Protein AF-A0A9W7CJP4-F1 (afdb_monomer_lite)

Structure (mmCIF, N/CA/C/O backbone):
data_AF-A0A9W7CJP4-F1
#
_entry.id   AF-A0A9W7CJP4-F1
#
loop_
_atom_site.group_PDB
_atom_site.id
_atom_site.type_symbol
_atom_site.label_atom_id
_atom_site.label_alt_id
_atom_site.label_comp_id
_atom_site.label_asym_id
_atom_site.label_entity_id
_atom_site.label_seq_id
_atom_site.pdbx_PDB_ins_code
_atom_site.Cartn_x
_atom_site.Cartn_y
_atom_site.Cartn_z
_atom_site.occupancy
_atom_site.B_iso_or_equiv
_atom_site.auth_seq_id
_atom_site.auth_comp_id
_atom_site.auth_asym_id
_atom_site.auth_atom_id
_atom_site.pdbx_PDB_model_num
ATOM 1 N N . MET A 1 1 ? -14.721 7.890 -8.922 1.00 45.12 1 MET A N 1
ATOM 2 C CA . MET A 1 1 ? -15.329 8.799 -7.923 1.00 45.12 1 MET A CA 1
ATOM 3 C C . MET A 1 1 ? -14.595 10.133 -8.010 1.00 45.12 1 MET A C 1
ATOM 5 O O . MET A 1 1 ? -13.371 10.103 -8.020 1.00 45.12 1 MET A O 1
ATOM 9 N N . ARG A 1 2 ? -15.282 11.274 -8.167 1.00 60.12 2 ARG A N 1
ATOM 10 C CA . ARG A 1 2 ? -14.620 12.595 -8.128 1.00 60.12 2 ARG A CA 1
ATOM 11 C C . ARG A 1 2 ? -14.338 12.937 -6.658 1.00 60.12 2 ARG A C 1
ATOM 13 O O . ARG A 1 2 ? -15.225 12.743 -5.833 1.00 60.12 2 ARG A O 1
ATOM 20 N N . ASN A 1 3 ? -13.124 13.380 -6.327 1.00 74.38 3 ASN A N 1
ATOM 21 C CA . ASN A 1 3 ? -12.703 13.693 -4.953 1.00 74.38 3 ASN A CA 1
ATOM 22 C C . ASN A 1 3 ? -13.271 15.051 -4.503 1.00 74.38 3 ASN A C 1
ATOM 24 O O . ASN A 1 3 ? -12.546 16.035 -4.386 1.00 74.38 3 ASN A O 1
ATOM 28 N N . MET A 1 4 ? -14.592 15.109 -4.367 1.00 85.06 4 MET A N 1
ATOM 29 C CA . MET A 1 4 ? -15.347 16.329 -4.113 1.00 85.06 4 MET A CA 1
ATOM 30 C C . MET A 1 4 ? -15.563 16.550 -2.610 1.00 85.06 4 MET A C 1
ATOM 32 O O . MET A 1 4 ? -15.836 15.589 -1.883 1.00 85.06 4 MET A O 1
ATOM 36 N N . PRO A 1 5 ? -15.448 17.793 -2.118 1.00 89.19 5 PRO A N 1
ATOM 37 C CA . PRO A 1 5 ? -15.641 18.087 -0.706 1.00 89.19 5 PRO A CA 1
ATOM 38 C C . PRO A 1 5 ? -17.111 17.936 -0.285 1.00 89.19 5 PRO A C 1
ATOM 40 O O . PRO A 1 5 ? -18.035 18.076 -1.077 1.00 89.19 5 PRO A O 1
ATOM 43 N N . VAL A 1 6 ? -17.355 17.700 1.011 1.00 89.38 6 VAL A N 1
ATOM 44 C CA . VAL A 1 6 ? -18.721 17.490 1.546 1.00 89.38 6 VAL A CA 1
ATOM 45 C C . VAL A 1 6 ? -19.642 18.700 1.329 1.00 89.38 6 VAL A C 1
ATOM 47 O O . VAL A 1 6 ? -20.856 18.533 1.344 1.00 89.38 6 VAL A O 1
ATOM 50 N N . HIS A 1 7 ? -19.101 19.907 1.131 1.00 92.50 7 HIS A N 1
ATOM 51 C CA . HIS A 1 7 ? -19.916 21.094 0.855 1.00 92.50 7 HIS A CA 1
ATOM 52 C C . HIS A 1 7 ? -20.541 21.099 -0.547 1.00 92.50 7 HIS A C 1
ATOM 54 O O . HIS A 1 7 ? -21.506 21.822 -0.749 1.00 92.50 7 HIS A O 1
ATOM 60 N N . GLU A 1 8 ? -20.098 20.239 -1.473 1.00 92.69 8 GLU A N 1
ATOM 61 C CA . GLU A 1 8 ? -20.723 20.115 -2.802 1.00 92.69 8 GLU A CA 1
ATOM 62 C C . GLU A 1 8 ? -22.185 19.664 -2.741 1.00 92.69 8 GLU A C 1
ATOM 64 O O . GLU A 1 8 ? -22.955 19.888 -3.665 1.00 92.69 8 GLU A O 1
ATOM 69 N N . VAL A 1 9 ? -22.632 19.068 -1.630 1.00 92.25 9 VAL A N 1
ATOM 70 C CA . VAL A 1 9 ? -24.063 18.758 -1.448 1.00 92.25 9 VAL A CA 1
ATOM 71 C C . VAL A 1 9 ? -24.937 20.019 -1.373 1.00 92.25 9 VAL A C 1
ATOM 73 O O . VAL A 1 9 ? -26.167 19.939 -1.463 1.00 92.25 9 VAL A O 1
ATOM 76 N N . GLU A 1 10 ? -24.309 21.179 -1.171 1.00 94.19 10 GLU A N 1
ATOM 77 C CA . GLU A 1 10 ? -24.941 22.492 -1.118 1.00 94.19 10 GLU A CA 1
ATOM 78 C C . GLU A 1 10 ? -24.780 23.298 -2.410 1.00 94.19 10 GLU A C 1
ATOM 80 O O . GLU A 1 10 ? -25.511 24.272 -2.574 1.00 94.19 10 GLU A O 1
ATOM 85 N N . ASP A 1 11 ? -23.913 22.860 -3.329 1.00 93.62 11 ASP A N 1
ATOM 86 C CA . ASP A 1 11 ? -23.693 23.501 -4.625 1.00 93.62 11 ASP A CA 1
ATOM 87 C C . ASP A 1 11 ? -24.950 23.432 -5.510 1.00 93.62 11 ASP A C 1
ATOM 89 O O . ASP A 1 11 ? -25.631 22.403 -5.605 1.00 93.62 11 ASP A O 1
ATOM 93 N N . GLU A 1 12 ? -25.275 24.554 -6.152 1.00 92.88 12 GLU A N 1
ATOM 94 C CA . GLU A 1 12 ? -26.510 24.716 -6.922 1.00 92.88 12 GLU A CA 1
ATOM 95 C C . GLU A 1 12 ? -26.531 23.814 -8.156 1.00 92.88 12 GLU A C 1
ATOM 97 O O . GLU A 1 12 ? -27.539 23.152 -8.421 1.00 92.88 12 GLU A O 1
ATOM 102 N N . LEU A 1 13 ? -25.408 23.725 -8.874 1.00 92.12 13 LEU A N 1
ATOM 103 C CA . LEU A 1 13 ? -25.289 22.885 -10.065 1.00 92.12 13 LEU A CA 1
ATOM 104 C C . LEU A 1 13 ? -25.372 21.403 -9.690 1.00 92.12 13 LEU A C 1
ATOM 106 O O . LEU A 1 13 ? -26.100 20.634 -10.319 1.00 92.12 13 LEU A O 1
ATOM 110 N N . THR A 1 14 ? -24.679 21.000 -8.627 1.00 90.12 14 THR A N 1
ATOM 111 C CA . THR A 1 14 ? -24.694 19.632 -8.103 1.00 90.12 14 THR A CA 1
ATOM 112 C C . THR A 1 14 ? -26.097 19.217 -7.673 1.00 90.12 14 THR A C 1
ATOM 114 O O . THR A 1 14 ? -26.527 18.100 -7.969 1.00 90.12 14 THR A O 1
ATOM 117 N N . ARG A 1 15 ? -26.855 20.116 -7.033 1.00 91.88 15 ARG A N 1
ATOM 118 C CA . ARG A 1 15 ? -28.263 19.881 -6.682 1.00 91.88 15 ARG A CA 1
ATOM 119 C C . ARG A 1 15 ? -29.153 19.770 -7.913 1.00 91.88 15 ARG A C 1
ATOM 121 O O . ARG A 1 15 ? -29.943 18.834 -7.978 1.00 91.88 15 ARG A O 1
ATOM 128 N N . ALA A 1 16 ? -29.002 20.665 -8.888 1.00 92.38 16 ALA A N 1
ATOM 129 C CA . ALA A 1 16 ? -29.787 20.645 -10.123 1.00 92.38 16 ALA A CA 1
ATOM 130 C C . ALA A 1 16 ? -29.560 19.364 -10.947 1.00 92.38 16 ALA A C 1
ATOM 132 O O . ALA A 1 16 ? -30.480 18.867 -11.593 1.00 92.38 16 ALA A O 1
ATOM 133 N N . MET A 1 17 ? -28.349 18.800 -10.896 1.00 92.50 17 MET A N 1
ATOM 134 C CA . MET A 1 17 ? -27.993 17.556 -11.587 1.00 92.50 17 MET A CA 1
ATOM 135 C C . MET A 1 17 ? -28.319 16.279 -10.791 1.00 92.50 17 MET A C 1
ATOM 137 O O . MET A 1 17 ? -28.205 15.174 -11.327 1.00 92.50 17 MET A O 1
ATOM 141 N N . SER A 1 18 ? -28.702 16.388 -9.516 1.00 87.44 18 SER A N 1
ATOM 142 C CA . SER A 1 18 ? -28.931 15.243 -8.631 1.00 87.44 18 SER A CA 1
ATOM 143 C C . SER A 1 18 ? -30.412 14.872 -8.533 1.00 87.44 18 SER A C 1
ATOM 145 O O . SER A 1 18 ? -31.280 15.725 -8.391 1.00 87.44 18 SER A O 1
ATOM 147 N N . LYS A 1 19 ? -30.712 13.566 -8.517 1.00 92.94 19 LYS A N 1
ATOM 148 C CA . LYS A 1 19 ? -32.057 13.046 -8.192 1.00 92.94 19 LYS A CA 1
ATOM 149 C C . LYS A 1 19 ? -32.310 12.940 -6.679 1.00 92.94 19 LYS A C 1
ATOM 151 O O . LYS A 1 19 ? -33.378 12.495 -6.262 1.00 92.94 19 LYS A O 1
ATOM 156 N N . LEU A 1 20 ? -31.318 13.271 -5.849 1.00 90.25 20 LEU A N 1
ATOM 157 C CA . LEU A 1 20 ? -31.421 13.191 -4.393 1.00 90.25 20 LEU A CA 1
ATOM 158 C C . LEU A 1 20 ? -32.130 14.426 -3.834 1.00 90.25 20 LEU A C 1
ATOM 160 O O . LEU A 1 20 ? -31.997 15.530 -4.356 1.00 90.25 20 LEU A O 1
ATOM 164 N N . ARG A 1 21 ? -32.848 14.249 -2.721 1.00 92.56 21 ARG A N 1
ATOM 165 C CA . ARG A 1 21 ? -33.437 15.383 -1.999 1.00 92.56 21 ARG A CA 1
ATOM 166 C C . ARG A 1 21 ? -32.320 16.327 -1.524 1.00 92.56 21 ARG A C 1
ATOM 168 O O . ARG A 1 21 ? -31.300 15.823 -1.045 1.00 92.56 21 ARG A O 1
ATOM 175 N N . PRO A 1 22 ? -32.504 17.658 -1.604 1.00 92.12 22 PRO A N 1
ATOM 176 C CA . PRO A 1 22 ? -31.518 18.612 -1.109 1.00 92.12 22 PRO A CA 1
ATOM 177 C C . PRO A 1 22 ? -31.166 18.361 0.362 1.00 92.12 22 PRO A C 1
ATOM 179 O O . PRO A 1 22 ? -32.045 18.143 1.198 1.00 92.12 22 PRO A O 1
ATOM 182 N N . VAL A 1 23 ? -29.874 18.412 0.683 1.00 94.56 23 VAL A N 1
ATOM 183 C CA . VAL A 1 23 ? -29.346 18.268 2.047 1.00 94.56 23 VAL A CA 1
ATOM 184 C C . VAL A 1 23 ? -28.291 19.336 2.321 1.00 94.56 23 VAL A C 1
ATOM 186 O O . VAL A 1 23 ? -27.787 19.983 1.403 1.00 94.56 23 VAL A O 1
ATOM 189 N N . THR A 1 24 ? -27.963 19.531 3.598 1.00 94.69 24 THR A N 1
ATOM 190 C CA . THR A 1 24 ? -26.881 20.428 4.019 1.00 94.69 24 THR A CA 1
ATOM 191 C C . THR A 1 24 ? -25.627 19.643 4.364 1.00 94.69 24 THR A C 1
ATOM 193 O O . THR A 1 24 ? -25.704 18.512 4.859 1.00 94.69 24 THR A O 1
ATOM 196 N N . ALA A 1 25 ? -24.459 20.262 4.207 1.00 94.81 25 ALA A N 1
ATOM 197 C CA . ALA A 1 25 ? -23.194 19.664 4.624 1.00 94.81 25 ALA A CA 1
ATOM 198 C C . ALA A 1 25 ? -23.212 19.352 6.130 1.00 94.81 25 ALA A C 1
ATOM 200 O O . ALA A 1 25 ? -22.682 18.334 6.584 1.00 94.81 25 ALA A O 1
ATOM 201 N N . LYS A 1 26 ? -23.888 20.198 6.921 1.00 95.75 26 LYS A N 1
ATOM 202 C CA . LYS A 1 26 ? -24.125 19.983 8.355 1.00 95.75 26 LYS A CA 1
ATOM 203 C C . LYS A 1 26 ? -24.955 18.723 8.619 1.00 95.75 26 LYS A C 1
ATOM 205 O O . LYS A 1 26 ? -24.591 17.943 9.502 1.00 95.75 26 LYS A O 1
ATOM 210 N N . ALA A 1 27 ? -26.042 18.509 7.875 1.00 94.69 27 ALA A N 1
ATOM 211 C CA . ALA A 1 27 ? -26.881 17.320 8.012 1.00 94.69 27 ALA A CA 1
ATOM 212 C C . ALA A 1 27 ? -26.114 16.049 7.630 1.00 94.69 27 ALA A C 1
ATOM 214 O O . ALA A 1 27 ? -26.104 15.099 8.410 1.00 94.69 27 ALA A O 1
ATOM 215 N N . VAL A 1 28 ? -25.386 16.063 6.508 1.00 93.94 28 VAL A N 1
ATOM 216 C CA . VAL A 1 28 ? -24.548 14.932 6.073 1.00 93.94 28 VAL A CA 1
ATOM 217 C C . VAL A 1 28 ? -23.512 14.582 7.142 1.00 93.94 28 VAL A C 1
ATOM 219 O O . VAL A 1 28 ? -23.451 13.437 7.585 1.00 93.94 28 VAL A O 1
ATOM 222 N N . LYS A 1 29 ? -22.767 15.571 7.655 1.00 93.88 29 LYS A N 1
ATOM 223 C CA . LYS A 1 29 ? -21.796 15.365 8.746 1.00 93.88 29 LYS A CA 1
ATOM 224 C C . LYS A 1 29 ? -22.450 14.794 10.010 1.00 93.88 29 LYS A C 1
ATOM 226 O O . LYS A 1 29 ? -21.864 13.935 10.668 1.00 93.88 29 LYS A O 1
ATOM 231 N N . LYS A 1 30 ? -23.661 15.241 10.365 1.00 94.88 30 LYS A N 1
ATOM 232 C CA . LYS A 1 30 ? -24.420 14.695 11.506 1.00 94.88 30 LYS A CA 1
ATOM 233 C C . LYS A 1 30 ? -24.821 13.236 11.265 1.00 94.88 30 LYS A C 1
ATOM 235 O O . LYS A 1 30 ? -24.662 12.418 12.168 1.00 94.88 30 LYS A O 1
ATOM 240 N N . CYS A 1 31 ? -25.282 12.896 10.062 1.00 93.50 31 CYS A N 1
ATOM 241 C CA . CYS A 1 31 ? -25.594 11.521 9.676 1.00 93.50 31 CYS A CA 1
ATOM 242 C C . CYS A 1 31 ? -24.353 10.623 9.731 1.00 93.50 31 CYS A C 1
ATOM 244 O O . CYS A 1 31 ? -24.421 9.558 10.335 1.00 93.50 31 CYS A O 1
ATOM 246 N N . MET A 1 32 ? -23.210 11.071 9.199 1.00 93.44 32 MET A N 1
ATOM 247 C CA . MET A 1 32 ? -21.939 10.336 9.270 1.00 93.44 32 MET A CA 1
ATOM 248 C C . MET A 1 32 ? -21.536 10.035 10.720 1.00 93.44 32 MET A C 1
ATOM 250 O O . MET A 1 32 ? -21.213 8.895 11.040 1.00 93.44 32 MET A O 1
ATOM 254 N N . LYS A 1 33 ? -21.632 11.025 11.622 1.00 91.62 33 LYS A N 1
ATOM 255 C CA . LYS A 1 33 ? -21.402 10.819 13.064 1.00 91.62 33 LYS A CA 1
ATOM 256 C C . LYS A 1 33 ? -22.361 9.783 13.655 1.00 91.62 33 LYS A C 1
ATOM 258 O O . LYS A 1 33 ? -21.935 8.908 14.400 1.00 91.62 33 LYS A O 1
ATOM 263 N N . GLY A 1 34 ? -23.646 9.857 13.307 1.00 92.50 34 GLY A N 1
ATOM 264 C CA . GLY A 1 34 ? -24.646 8.885 13.753 1.00 92.50 34 GLY A CA 1
ATOM 265 C C . GLY A 1 34 ? -24.361 7.461 13.264 1.00 92.50 34 GLY A C 1
ATOM 266 O O . GLY A 1 34 ? -24.514 6.513 14.030 1.00 92.50 34 GLY A O 1
ATOM 267 N N . ILE A 1 35 ? -23.906 7.306 12.017 1.00 91.94 35 ILE A N 1
ATOM 268 C CA . ILE A 1 35 ? -23.488 6.014 11.454 1.00 91.94 35 ILE A CA 1
ATOM 269 C C . ILE A 1 35 ? -22.275 5.475 12.212 1.00 91.94 35 ILE A C 1
ATOM 271 O O . ILE A 1 35 ? -22.305 4.324 12.635 1.00 91.94 35 ILE A O 1
ATOM 275 N N . ALA A 1 36 ? -21.257 6.306 12.455 1.00 88.50 36 ALA A N 1
ATOM 276 C CA . ALA A 1 36 ? -20.074 5.905 13.214 1.00 88.50 36 ALA A CA 1
ATOM 277 C C . ALA A 1 36 ? -20.435 5.403 14.623 1.00 88.50 36 ALA A C 1
ATOM 279 O O . ALA A 1 36 ? -19.938 4.365 15.045 1.00 88.50 36 ALA A O 1
ATOM 280 N N . ILE A 1 37 ? -21.366 6.070 15.318 1.00 89.88 37 ILE A N 1
ATOM 281 C CA . ILE A 1 37 ? -21.868 5.619 16.628 1.00 89.88 37 ILE A CA 1
ATOM 282 C C . ILE A 1 37 ? -22.572 4.260 16.514 1.00 89.88 37 ILE A C 1
ATOM 284 O O . ILE A 1 37 ? -22.301 3.360 17.306 1.00 89.88 37 ILE A O 1
ATOM 288 N N . LYS A 1 38 ? -23.464 4.085 15.529 1.00 92.44 38 LYS A N 1
ATOM 289 C CA . LYS A 1 38 ? -24.183 2.815 15.322 1.00 92.44 38 LYS A CA 1
ATOM 290 C C . LYS A 1 38 ? -23.229 1.661 15.013 1.00 92.44 38 LYS A C 1
ATOM 292 O O . LYS A 1 38 ? -23.374 0.589 15.595 1.00 92.44 38 LYS A O 1
ATOM 297 N N . ILE A 1 39 ? -22.252 1.893 14.135 1.00 89.19 39 ILE A N 1
ATOM 298 C CA . ILE A 1 39 ? -21.195 0.924 13.826 1.00 89.19 39 ILE A CA 1
ATOM 299 C C . ILE A 1 39 ? -20.384 0.629 15.087 1.00 89.19 39 ILE A C 1
ATOM 301 O O . ILE A 1 39 ? -20.175 -0.535 15.397 1.00 89.19 39 ILE A O 1
ATOM 305 N N . GLY A 1 40 ? -20.012 1.647 15.865 1.00 89.88 40 GLY A N 1
ATOM 306 C CA . GLY A 1 40 ? -19.267 1.466 17.109 1.00 89.88 40 GLY A CA 1
ATOM 307 C C . GLY A 1 40 ? -19.994 0.585 18.129 1.00 89.88 40 GLY A C 1
ATOM 308 O O . GLY A 1 40 ? -19.397 -0.320 18.706 1.00 89.88 40 GLY A O 1
ATOM 309 N N . ILE A 1 41 ? -21.306 0.783 18.297 1.00 90.75 41 ILE A N 1
ATOM 310 C CA . ILE A 1 41 ? -22.149 -0.065 19.156 1.00 90.75 41 ILE A CA 1
ATOM 311 C C . ILE A 1 41 ? -22.202 -1.504 18.632 1.00 90.75 41 ILE A C 1
ATOM 313 O O . ILE A 1 41 ? -22.152 -2.437 19.433 1.00 90.75 41 ILE A O 1
ATOM 317 N N . LYS A 1 42 ? -22.302 -1.692 17.309 1.00 90.88 42 LYS A N 1
ATOM 318 C CA . LYS A 1 42 ? -22.275 -3.024 16.692 1.00 90.88 42 LYS A CA 1
ATOM 319 C C . LYS A 1 42 ? -20.929 -3.709 16.946 1.00 90.88 42 LYS A C 1
ATOM 321 O O . LYS A 1 42 ? -20.918 -4.797 17.507 1.00 90.88 42 LYS A O 1
ATOM 326 N N . LEU A 1 43 ? -19.819 -3.040 16.633 1.00 89.56 43 LEU A N 1
ATOM 327 C CA . LEU A 1 43 ? -18.464 -3.560 16.829 1.00 89.56 43 LEU A CA 1
ATOM 328 C C . LEU A 1 43 ? -18.185 -3.905 18.292 1.00 89.56 43 LEU A C 1
ATOM 330 O O . LEU A 1 43 ? -17.597 -4.937 18.574 1.00 89.56 43 LEU A O 1
ATOM 334 N N . LYS A 1 44 ? -18.670 -3.098 19.242 1.00 90.12 44 LYS A N 1
ATOM 335 C CA . LYS A 1 44 ? -18.550 -3.397 20.677 1.00 90.12 44 LYS A CA 1
ATOM 336 C C . LYS A 1 44 ? -19.174 -4.747 21.065 1.00 90.12 44 LYS A C 1
ATOM 338 O O . LYS A 1 44 ? -18.708 -5.365 22.017 1.00 90.12 44 LYS A O 1
ATOM 343 N N . ARG A 1 45 ? -20.231 -5.180 20.369 1.00 88.50 45 ARG A N 1
ATOM 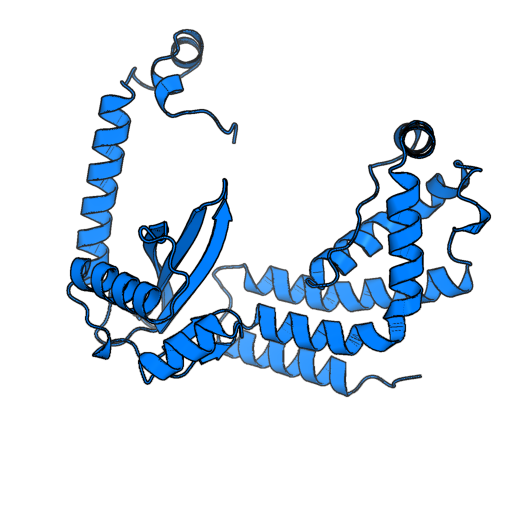344 C CA . ARG A 1 45 ? -20.888 -6.483 20.580 1.00 88.50 45 ARG A CA 1
ATOM 345 C C . ARG A 1 45 ? -20.255 -7.601 19.752 1.00 88.50 45 ARG A C 1
ATOM 347 O O . ARG A 1 45 ? -20.248 -8.731 20.211 1.00 88.50 45 ARG A O 1
ATOM 354 N N . GLU A 1 46 ? -19.781 -7.272 18.552 1.00 86.25 46 GLU A N 1
ATOM 355 C CA . GLU A 1 46 ? -19.202 -8.208 17.576 1.00 86.25 46 GLU A CA 1
ATOM 356 C C . GLU A 1 46 ? -17.779 -8.639 17.953 1.00 86.25 46 GLU A C 1
ATOM 358 O O . GLU A 1 46 ? -17.421 -9.791 17.761 1.00 86.25 46 GLU A O 1
ATOM 363 N N . LEU A 1 47 ? -16.966 -7.729 18.500 1.00 84.31 47 LEU A N 1
ATOM 364 C CA . LEU A 1 47 ? -15.586 -8.029 18.871 1.00 84.31 47 LEU A CA 1
ATOM 365 C C . LEU A 1 47 ? -15.544 -9.068 19.993 1.00 84.31 47 LEU A C 1
ATOM 367 O O . LEU A 1 47 ? -16.102 -8.850 21.074 1.00 84.31 47 LEU A O 1
ATOM 371 N N . GLU A 1 48 ? -14.798 -10.143 19.770 1.00 67.19 48 GLU A N 1
ATOM 372 C CA . GLU A 1 48 ? -14.633 -11.235 20.725 1.00 67.19 48 GLU A CA 1
ATOM 373 C C . GLU A 1 48 ? -13.719 -10.881 21.912 1.00 67.19 48 GLU A C 1
ATOM 375 O O . GLU A 1 48 ? -13.207 -9.761 22.050 1.00 67.19 48 GLU A O 1
ATOM 380 N N . THR A 1 49 ? -13.555 -11.831 22.834 1.00 73.50 49 THR A N 1
ATOM 381 C CA . THR A 1 49 ? -12.675 -11.704 24.007 1.00 73.50 49 THR A CA 1
ATOM 382 C C . THR A 1 49 ? -11.193 -11.755 23.627 1.00 73.50 49 THR A C 1
ATOM 384 O O . THR A 1 49 ? -10.374 -11.194 24.349 1.00 73.50 49 THR A O 1
ATOM 387 N N . LEU A 1 50 ? -10.855 -12.386 22.499 1.00 75.75 50 LEU A N 1
ATOM 388 C CA . LEU A 1 50 ? -9.505 -12.447 21.947 1.00 75.75 50 LEU A CA 1
ATOM 389 C C . LEU A 1 50 ? -9.511 -11.877 20.526 1.00 75.75 50 LEU A C 1
ATOM 391 O O . LEU A 1 50 ? -10.349 -12.248 19.712 1.00 75.75 50 LEU A O 1
ATOM 395 N N . LEU A 1 51 ? -8.578 -10.977 20.226 1.00 81.62 51 LEU A N 1
ATOM 396 C CA . LEU A 1 51 ? -8.420 -10.407 18.889 1.00 81.62 51 LEU A CA 1
ATOM 397 C C . LEU A 1 51 ? -6.948 -10.166 18.547 1.00 81.62 51 LEU A C 1
ATOM 399 O O . LEU A 1 51 ? -6.121 -9.902 19.416 1.00 81.62 51 LEU A O 1
ATOM 403 N N . GLY A 1 52 ? -6.619 -10.207 17.264 1.00 82.75 52 GLY A N 1
ATOM 404 C CA . GLY A 1 52 ? -5.422 -9.585 16.716 1.00 82.75 52 GLY A CA 1
ATOM 405 C C . GLY A 1 52 ? -5.656 -8.099 16.448 1.00 82.75 52 GLY A C 1
ATOM 406 O O . GLY A 1 52 ? -6.770 -7.666 16.144 1.00 82.75 52 GLY A O 1
ATOM 407 N N . LEU A 1 53 ? -4.595 -7.303 16.532 1.00 87.56 53 LEU A N 1
ATOM 408 C CA . LEU A 1 53 ? -4.591 -5.933 16.026 1.00 87.56 53 LEU A CA 1
ATOM 409 C C . LEU A 1 53 ? -3.808 -5.871 14.728 1.00 87.56 53 LEU A C 1
ATOM 411 O O . LEU A 1 53 ? -2.714 -6.408 14.663 1.00 87.56 53 LEU A O 1
ATOM 415 N N . MET A 1 54 ? -4.316 -5.166 13.723 1.00 85.12 54 MET A N 1
ATOM 416 C CA . MET A 1 54 ? -3.545 -4.817 12.533 1.00 85.12 54 MET A CA 1
ATOM 417 C C . MET A 1 54 ? -3.438 -3.301 12.419 1.00 85.12 54 MET A C 1
ATOM 419 O O . MET A 1 54 ? -4.449 -2.606 12.517 1.00 85.12 54 MET A O 1
ATOM 423 N N . CYS A 1 55 ? -2.233 -2.778 12.205 1.00 82.06 55 CYS A N 1
ATOM 424 C CA . CYS A 1 55 ? -2.019 -1.347 12.009 1.00 82.06 55 CYS A CA 1
ATOM 425 C C . CYS A 1 55 ? -1.378 -1.038 10.652 1.00 82.06 55 CYS A C 1
ATOM 427 O O . CYS A 1 55 ? -0.541 -1.789 10.153 1.00 82.06 55 CYS A O 1
ATOM 429 N N . ASP A 1 56 ? -1.771 0.096 10.071 1.00 79.88 56 ASP A N 1
ATOM 430 C CA . ASP A 1 56 ? -1.119 0.680 8.898 1.00 79.88 56 ASP A CA 1
ATOM 431 C C . ASP A 1 56 ? -0.869 2.169 9.141 1.00 79.88 56 ASP A C 1
ATOM 433 O O . ASP A 1 56 ? -1.755 2.892 9.607 1.00 79.88 56 ASP A O 1
ATOM 437 N N . GLY A 1 57 ? 0.355 2.610 8.865 1.00 79.88 57 GLY A N 1
ATOM 438 C CA . GLY A 1 57 ? 0.830 3.952 9.166 1.00 79.88 57 GLY A CA 1
ATOM 439 C C . GLY A 1 57 ? 1.310 4.671 7.914 1.00 79.88 57 GLY A C 1
ATOM 440 O O . GLY A 1 57 ? 2.112 4.137 7.150 1.00 79.88 57 GLY A O 1
ATOM 441 N N . TRP A 1 58 ? 0.875 5.914 7.718 1.00 79.81 58 TRP A N 1
ATOM 442 C CA . TRP A 1 58 ? 1.332 6.744 6.602 1.00 79.81 58 TRP A CA 1
ATOM 443 C C . TRP A 1 58 ? 1.471 8.210 6.996 1.00 79.81 58 TRP A C 1
ATOM 445 O O . TRP A 1 58 ? 0.832 8.694 7.928 1.00 79.81 58 TRP A O 1
ATOM 455 N N . THR A 1 59 ? 2.286 8.939 6.239 1.00 79.94 59 THR A N 1
ATOM 456 C CA . THR A 1 59 ? 2.447 10.385 6.397 1.00 79.94 59 THR A CA 1
ATOM 457 C C . THR A 1 59 ? 1.634 11.117 5.336 1.00 79.94 59 THR A C 1
ATOM 459 O O . THR A 1 59 ? 1.722 10.800 4.149 1.00 79.94 59 THR A O 1
ATOM 462 N N . HIS A 1 60 ? 0.870 12.129 5.740 1.00 78.19 60 HIS A N 1
ATOM 463 C CA . HIS A 1 60 ? 0.190 13.039 4.825 1.00 78.19 60 HIS A CA 1
ATOM 464 C C . HIS A 1 60 ? 0.238 14.469 5.369 1.00 78.19 60 HIS A C 1
ATOM 466 O O . HIS A 1 60 ? -0.047 14.691 6.540 1.00 78.19 60 HIS A O 1
ATOM 472 N N . ALA A 1 61 ? 0.625 15.431 4.524 1.00 80.81 61 ALA A N 1
ATOM 473 C CA . ALA A 1 61 ? 0.729 16.851 4.883 1.00 80.81 61 ALA A CA 1
ATOM 474 C C . ALA A 1 61 ? 1.535 17.125 6.177 1.00 80.81 61 ALA A C 1
ATOM 476 O O . ALA A 1 61 ? 1.159 17.962 6.990 1.00 80.81 61 ALA A O 1
ATOM 477 N N . GLY A 1 62 ? 2.637 16.392 6.386 1.00 76.81 62 GLY A N 1
ATOM 478 C CA . GLY A 1 62 ? 3.489 16.532 7.576 1.00 76.81 62 GLY A CA 1
ATOM 479 C C . GLY A 1 62 ? 2.940 15.877 8.849 1.00 76.81 62 GLY A C 1
ATOM 480 O O . GLY A 1 62 ? 3.581 15.959 9.891 1.00 76.81 62 GLY A O 1
ATOM 481 N N . MET A 1 63 ? 1.792 15.198 8.775 1.00 80.19 63 MET A N 1
ATOM 482 C CA . MET A 1 63 ? 1.165 14.501 9.895 1.00 80.19 63 MET A CA 1
ATOM 483 C C . MET A 1 63 ? 1.220 12.986 9.689 1.00 80.19 63 MET A C 1
ATOM 485 O O . MET A 1 63 ? 0.960 12.486 8.591 1.00 80.19 63 MET A O 1
ATOM 489 N N . GLN A 1 64 ? 1.563 12.251 10.746 1.00 79.50 64 GLN A N 1
ATOM 490 C CA . GLN A 1 64 ? 1.538 10.792 10.741 1.00 79.50 64 GLN A CA 1
ATOM 491 C C . GLN A 1 64 ? 0.147 10.305 11.142 1.00 79.50 64 GLN A C 1
ATOM 493 O O . GLN A 1 64 ? -0.353 10.654 12.211 1.00 79.50 64 GLN A O 1
ATOM 498 N N . TYR A 1 65 ? -0.452 9.482 10.294 1.00 83.56 65 TYR A N 1
ATOM 499 C CA . TYR A 1 65 ? -1.728 8.823 10.523 1.00 83.56 65 TYR A CA 1
ATOM 500 C C . TYR A 1 65 ? -1.510 7.346 10.797 1.00 83.56 65 TYR A C 1
ATOM 502 O O . TYR A 1 65 ? -0.594 6.732 10.246 1.00 83.56 65 TYR A O 1
ATOM 510 N N . VAL A 1 66 ? -2.383 6.784 11.628 1.00 85.50 66 VAL A N 1
ATOM 511 C CA . VAL A 1 66 ? -2.437 5.350 11.885 1.00 85.50 66 VAL A CA 1
ATOM 512 C C . VAL A 1 66 ? -3.880 4.885 11.764 1.00 85.50 66 VAL A C 1
ATOM 514 O O . VAL A 1 66 ? -4.774 5.400 12.444 1.00 85.50 66 VAL A O 1
ATOM 517 N N . ALA A 1 67 ? -4.104 3.904 10.898 1.00 87.94 67 ALA A N 1
ATOM 518 C CA . ALA A 1 67 ? -5.321 3.110 10.891 1.00 87.94 67 ALA A CA 1
ATOM 519 C C . ALA A 1 67 ? -5.112 1.876 11.771 1.00 87.94 67 ALA A C 1
ATOM 521 O O . ALA A 1 67 ? -4.097 1.190 11.646 1.00 87.94 67 ALA A O 1
ATOM 522 N N . LEU A 1 68 ? -6.075 1.597 12.647 1.00 89.94 68 LEU A N 1
ATOM 523 C CA . LEU A 1 68 ? -6.080 0.420 13.510 1.00 89.94 68 LEU A CA 1
ATOM 524 C C . LEU A 1 68 ? -7.292 -0.448 13.188 1.00 89.94 68 LEU A C 1
ATOM 526 O O . LEU A 1 68 ? -8.422 0.045 13.147 1.00 89.94 68 LEU A O 1
ATOM 530 N N . TYR A 1 69 ? -7.051 -1.739 13.010 1.00 87.31 69 TYR A N 1
ATOM 531 C CA . TYR A 1 69 ? -8.050 -2.755 12.723 1.00 87.31 69 TYR A CA 1
ATOM 532 C C . TYR A 1 69 ? -8.025 -3.836 13.802 1.00 87.31 69 TYR A C 1
ATOM 534 O O . TYR A 1 69 ? -6.961 -4.194 14.304 1.00 87.31 69 TYR A O 1
ATOM 542 N N . GLY A 1 70 ? -9.200 -4.358 14.134 1.00 84.62 70 GLY A N 1
ATOM 543 C CA . GLY A 1 70 ? -9.372 -5.583 14.899 1.00 84.62 70 GLY A CA 1
ATOM 544 C C . GLY A 1 70 ? -9.537 -6.743 13.930 1.00 84.62 70 GLY A C 1
ATOM 545 O O . GLY A 1 70 ? -10.295 -6.629 12.964 1.00 84.62 70 GLY A O 1
ATOM 546 N N . VAL A 1 71 ? -8.811 -7.823 14.187 1.00 79.88 71 VAL A N 1
ATOM 547 C CA . VAL A 1 71 ? -8.859 -9.070 13.426 1.00 79.88 71 VAL A CA 1
ATOM 548 C C . VAL A 1 71 ? -9.273 -10.172 14.386 1.00 79.88 71 VAL A C 1
ATOM 550 O O . VAL A 1 71 ? -8.616 -10.370 15.402 1.00 79.88 71 VAL A O 1
ATOM 553 N N . TYR A 1 72 ? -10.367 -10.859 14.109 1.00 72.06 72 TYR A N 1
ATOM 554 C CA . TYR A 1 72 ? -10.888 -11.921 14.970 1.00 72.06 72 TYR A CA 1
ATOM 555 C C . TYR A 1 72 ? -11.608 -12.952 14.114 1.00 72.06 72 TYR A C 1
ATOM 557 O O . TYR A 1 72 ? -12.027 -12.651 12.999 1.00 72.06 72 TYR A O 1
ATOM 565 N N . GLU A 1 73 ? -11.717 -14.166 14.627 1.00 69.88 73 GLU A N 1
ATOM 566 C CA . GLU A 1 73 ? -12.542 -15.204 14.023 1.00 69.88 73 GLU A CA 1
ATOM 567 C C . GLU A 1 73 ? -13.941 -15.109 14.632 1.00 69.88 73 GLU A C 1
ATOM 569 O O . GLU A 1 73 ? -14.057 -14.858 15.824 1.00 69.88 73 GLU A O 1
ATOM 574 N N . ALA A 1 74 ? -14.990 -15.241 13.828 1.00 69.06 74 ALA A N 1
ATOM 575 C CA . ALA A 1 74 ? -16.357 -15.425 14.302 1.00 69.06 74 ALA A CA 1
ATOM 576 C C . ALA A 1 74 ? -17.105 -16.281 13.278 1.00 69.06 74 ALA A C 1
ATOM 578 O O . ALA A 1 74 ? -16.996 -16.040 12.074 1.00 69.06 74 ALA A O 1
ATOM 579 N N . ASP A 1 75 ? -17.837 -17.289 13.755 1.00 77.06 75 ASP A N 1
ATOM 580 C CA . ASP A 1 75 ? -18.575 -18.250 12.921 1.00 77.06 75 ASP A CA 1
ATOM 581 C C . ASP A 1 75 ? -17.699 -18.986 11.880 1.00 77.06 75 ASP A C 1
ATOM 583 O O . ASP A 1 75 ? -18.159 -19.339 10.797 1.00 77.06 75 ASP A O 1
ATOM 587 N N . GLY A 1 76 ? -16.422 -19.232 12.208 1.00 63.81 76 GLY A N 1
ATOM 588 C CA . GLY A 1 76 ? -15.452 -19.888 11.317 1.00 63.81 76 GLY A CA 1
ATOM 589 C C . GLY A 1 76 ? -14.893 -18.986 10.210 1.00 63.81 76 GLY A C 1
ATOM 590 O O . GLY A 1 76 ? -14.137 -19.456 9.362 1.00 63.81 76 GLY A O 1
ATOM 591 N N . GLU A 1 77 ? -15.235 -17.695 10.217 1.00 62.12 77 GLU A N 1
ATOM 592 C CA . GLU A 1 77 ? -14.732 -16.698 9.273 1.00 62.12 77 GLU A CA 1
ATOM 593 C C . GLU A 1 77 ? -13.844 -15.669 9.975 1.00 62.12 77 GLU A C 1
ATOM 595 O O . GLU A 1 77 ? -14.103 -15.251 11.105 1.00 62.12 77 GLU A O 1
ATOM 600 N N . VAL A 1 78 ? -12.795 -15.208 9.290 1.00 66.50 78 VAL A N 1
ATOM 601 C CA . VAL A 1 78 ? -11.929 -14.140 9.801 1.00 66.50 78 VAL A CA 1
ATOM 602 C C . VAL A 1 78 ? -12.523 -12.783 9.436 1.00 66.50 78 VAL A C 1
ATOM 604 O O . VAL A 1 78 ? -12.598 -12.407 8.268 1.00 66.50 78 VAL A O 1
ATOM 607 N N . HIS A 1 79 ? -12.868 -11.996 10.448 1.00 69.62 79 HIS A N 1
ATOM 608 C CA . HIS A 1 79 ? -13.387 -10.643 10.299 1.00 69.62 79 HIS A CA 1
ATOM 609 C C . HIS A 1 79 ? -12.284 -9.616 10.520 1.00 69.62 79 HIS A C 1
ATOM 611 O O . HIS A 1 79 ? -11.545 -9.656 11.504 1.00 69.62 79 HIS A O 1
ATOM 617 N N . MET A 1 80 ? -12.215 -8.635 9.621 1.00 79.62 80 MET A N 1
ATOM 618 C CA . MET A 1 80 ? -11.348 -7.467 9.752 1.00 79.62 80 MET A CA 1
ATOM 619 C C . MET A 1 80 ? -12.202 -6.204 9.844 1.00 79.62 80 MET A C 1
ATOM 621 O O . MET A 1 80 ? -12.938 -5.858 8.917 1.00 79.62 80 MET A O 1
ATOM 625 N N . ARG A 1 81 ? -12.104 -5.486 10.966 1.00 83.94 81 ARG A N 1
ATOM 626 C CA . ARG A 1 81 ? -12.898 -4.276 11.223 1.00 83.94 81 ARG A CA 1
ATOM 627 C C . ARG A 1 81 ? -12.011 -3.103 11.581 1.00 83.94 81 ARG A C 1
ATOM 629 O O . ARG A 1 81 ? -11.188 -3.198 12.485 1.00 83.94 81 ARG A O 1
ATOM 636 N N . GLN A 1 82 ? -12.205 -1.973 10.908 1.00 88.19 82 GLN A N 1
ATOM 637 C CA . GLN A 1 82 ? -11.515 -0.740 11.267 1.00 88.19 82 GLN A CA 1
ATOM 638 C C . GLN A 1 82 ? -12.044 -0.228 12.612 1.00 88.19 82 GLN A C 1
ATOM 640 O O . GLN A 1 82 ? -13.220 0.110 12.736 1.00 88.19 82 GLN A O 1
ATOM 645 N N . LEU A 1 83 ? -11.168 -0.164 13.611 1.00 89.94 83 LEU A N 1
ATOM 646 C CA . LEU A 1 83 ? -11.488 0.304 14.961 1.00 89.94 83 LEU A CA 1
ATOM 647 C C . LEU A 1 83 ? -11.247 1.802 15.112 1.00 89.94 83 LEU A C 1
ATOM 649 O O . LEU A 1 83 ? -11.942 2.475 15.873 1.00 89.94 83 LEU A O 1
ATOM 653 N N . GLY A 1 84 ? -10.260 2.332 14.395 1.00 89.44 84 GLY A N 1
ATOM 654 C CA . GLY A 1 84 ? -9.904 3.735 14.490 1.00 89.44 84 GLY A CA 1
ATOM 655 C C . GLY A 1 84 ? -9.045 4.210 13.332 1.00 89.44 84 GLY A C 1
ATOM 656 O O . GLY A 1 84 ? -8.357 3.439 12.663 1.00 89.44 84 GLY A O 1
ATOM 657 N N . LEU A 1 85 ? -9.101 5.517 13.116 1.00 88.19 85 LEU A N 1
ATOM 658 C CA . LEU A 1 85 ? -8.192 6.263 12.265 1.00 88.19 85 LEU A CA 1
ATOM 659 C C . LEU A 1 85 ? -7.891 7.566 12.982 1.00 88.19 85 LEU A C 1
ATOM 661 O O . LEU A 1 85 ? -8.797 8.373 13.185 1.00 88.19 85 LEU A O 1
ATOM 665 N N . SER A 1 86 ? -6.640 7.765 13.369 1.00 80.81 86 SER A N 1
ATOM 666 C CA . SER A 1 86 ? -6.244 8.989 14.054 1.00 80.81 86 SER A CA 1
ATOM 667 C C . SER A 1 86 ? -4.868 9.440 13.593 1.00 80.81 86 SER A C 1
ATOM 669 O O . SER A 1 86 ? -4.005 8.598 13.326 1.00 80.81 86 SER A O 1
ATOM 671 N N . PRO A 1 87 ? -4.627 10.758 13.519 1.00 80.31 87 PRO A N 1
ATOM 672 C CA . PRO A 1 87 ? -3.265 11.249 13.572 1.00 80.31 87 PRO A CA 1
ATOM 673 C C . PRO A 1 87 ? -2.636 10.930 14.935 1.00 80.31 87 PRO A C 1
ATOM 675 O O . PRO A 1 87 ? -3.337 10.867 15.952 1.00 80.31 87 PRO A O 1
ATOM 678 N N . LEU A 1 88 ? -1.314 10.771 14.967 1.00 74.81 88 LEU A N 1
ATOM 679 C CA . LEU A 1 88 ? -0.538 10.791 16.208 1.00 74.81 88 LEU A CA 1
ATOM 680 C C . LEU A 1 88 ? -0.433 12.247 16.674 1.00 74.81 88 LEU A C 1
ATOM 682 O O . LEU A 1 88 ? 0.321 13.048 16.124 1.00 74.81 88 LEU A O 1
ATOM 686 N N . THR A 1 89 ? -1.278 12.610 17.637 1.00 62.03 89 THR A N 1
ATOM 687 C CA . THR A 1 89 ? -1.551 14.001 18.033 1.00 62.03 89 THR A CA 1
ATOM 688 C C . THR A 1 89 ? -0.421 14.692 18.797 1.00 62.03 89 THR A C 1
ATOM 690 O O . THR A 1 89 ? -0.512 15.892 19.030 1.00 62.03 89 THR A O 1
ATOM 693 N N . ASP A 1 90 ? 0.626 13.978 19.205 1.00 58.72 90 ASP A N 1
ATOM 694 C CA . ASP A 1 90 ? 1.726 14.510 20.021 1.00 58.72 90 ASP A CA 1
ATOM 695 C C . ASP A 1 90 ? 3.037 14.713 19.239 1.00 58.72 90 ASP A C 1
ATOM 697 O O . ASP A 1 90 ? 4.049 15.088 19.827 1.00 58.72 90 ASP A O 1
ATOM 701 N N . GLY A 1 91 ? 3.049 14.447 17.926 1.00 55.53 91 GLY A N 1
ATOM 702 C CA . GLY A 1 91 ? 4.266 14.494 17.105 1.00 55.53 91 GLY A CA 1
ATOM 703 C C . GLY A 1 91 ? 5.323 13.454 17.500 1.00 55.53 91 GLY A C 1
ATOM 704 O O . GLY A 1 91 ? 6.383 13.389 16.877 1.00 55.53 91 GLY A O 1
ATOM 705 N N . SER A 1 92 ? 5.041 12.619 18.505 1.00 63.12 92 SER A N 1
ATOM 706 C CA . SER A 1 92 ? 5.958 11.620 19.021 1.00 63.12 92 SER A CA 1
ATOM 707 C C . SER A 1 92 ? 5.661 10.297 18.317 1.00 63.12 92 SER A C 1
ATOM 709 O O . SER A 1 92 ? 4.613 9.677 18.466 1.00 63.12 92 SER A O 1
ATOM 711 N N . GLN A 1 93 ? 6.602 9.839 17.492 1.00 72.88 93 GLN A N 1
ATOM 712 C CA . GLN A 1 93 ? 6.535 8.512 16.867 1.00 72.88 93 GLN A CA 1
ATOM 713 C C . GLN A 1 93 ? 7.082 7.442 17.826 1.00 72.88 93 GLN A C 1
ATOM 715 O O . GLN A 1 93 ? 7.780 6.516 17.414 1.00 72.88 93 GLN A O 1
ATOM 720 N N . THR A 1 94 ? 6.819 7.616 19.124 1.00 82.44 94 THR A N 1
ATOM 721 C CA . THR A 1 94 ? 7.324 6.751 20.189 1.00 82.44 94 THR A CA 1
ATOM 722 C C . THR A 1 94 ? 6.419 5.545 20.354 1.00 82.44 94 THR A C 1
ATOM 724 O O . THR A 1 94 ? 5.200 5.637 20.204 1.00 82.44 94 THR A O 1
ATOM 727 N N . THR A 1 95 ? 7.003 4.404 20.700 1.00 85.25 95 THR A N 1
ATOM 728 C CA . THR A 1 95 ? 6.261 3.175 20.995 1.00 85.25 95 THR A CA 1
ATOM 729 C C . THR A 1 95 ? 5.162 3.412 22.036 1.00 85.25 95 THR A C 1
ATOM 731 O O . THR A 1 95 ? 4.053 2.900 21.900 1.00 85.25 95 THR A O 1
ATOM 734 N N . GLU A 1 96 ? 5.430 4.246 23.038 1.00 88.06 96 GLU A N 1
ATOM 735 C CA . GLU A 1 96 ? 4.496 4.637 24.091 1.00 88.06 96 GLU A CA 1
ATOM 736 C C . GLU A 1 96 ? 3.257 5.353 23.541 1.00 88.06 96 GLU A C 1
ATOM 738 O O . GLU A 1 96 ? 2.138 5.043 23.959 1.00 88.06 96 GLU A O 1
ATOM 743 N N . ALA A 1 97 ? 3.433 6.272 22.587 1.00 87.38 97 ALA A N 1
ATOM 744 C CA . ALA A 1 97 ? 2.323 6.980 21.956 1.00 87.38 97 ALA A CA 1
ATOM 745 C C . ALA A 1 97 ? 1.422 6.029 21.158 1.00 87.38 97 ALA A C 1
ATOM 747 O O . ALA A 1 97 ? 0.197 6.094 21.285 1.00 87.38 97 ALA A O 1
ATOM 748 N N . TYR A 1 98 ? 2.011 5.085 20.415 1.00 88.38 98 TYR A N 1
ATOM 749 C CA . TYR A 1 98 ? 1.253 4.054 19.699 1.00 88.38 98 TYR A CA 1
ATOM 750 C C . TYR A 1 98 ? 0.469 3.150 20.655 1.00 88.38 98 TYR A C 1
ATOM 752 O O . TYR A 1 98 ? -0.732 2.963 20.473 1.00 88.38 98 TYR A O 1
ATOM 760 N N . VAL A 1 99 ? 1.109 2.632 21.709 1.00 90.88 99 VAL A N 1
ATOM 761 C CA . VAL A 1 99 ? 0.441 1.763 22.694 1.00 90.88 99 VAL A CA 1
ATOM 762 C C . VAL A 1 99 ? -0.687 2.509 23.412 1.00 90.88 99 VAL A C 1
ATOM 764 O O . VAL A 1 99 ? -1.774 1.959 23.598 1.00 90.88 99 VAL A O 1
ATOM 767 N N . LYS A 1 100 ? -0.477 3.783 23.768 1.00 91.19 100 LYS A N 1
ATOM 768 C CA . LYS A 1 100 ? -1.523 4.636 24.350 1.00 91.19 100 LYS A CA 1
ATOM 769 C C . LYS A 1 100 ? -2.682 4.846 23.376 1.00 91.19 100 LYS A C 1
ATOM 771 O O . LYS A 1 100 ? -3.836 4.746 23.782 1.00 91.19 100 LYS A O 1
ATOM 776 N N . MET A 1 101 ? -2.394 5.091 22.098 1.00 90.50 101 MET A N 1
ATOM 777 C CA . MET A 1 101 ? -3.423 5.204 21.065 1.00 90.50 101 MET A CA 1
ATOM 778 C C . MET A 1 101 ? -4.225 3.901 20.938 1.00 90.50 101 MET A C 1
ATOM 780 O O . MET A 1 101 ? -5.453 3.952 20.919 1.00 90.50 101 MET A O 1
ATOM 784 N N . PHE A 1 102 ? -3.562 2.741 20.910 1.00 92.25 102 PHE A N 1
ATOM 785 C CA . PHE A 1 102 ? -4.232 1.438 20.830 1.00 92.25 102 PHE A CA 1
ATOM 786 C C . PHE A 1 102 ? -5.144 1.215 22.034 1.00 92.25 102 PHE A C 1
ATOM 788 O O . PHE A 1 102 ? -6.305 0.850 21.860 1.00 92.25 102 PHE A O 1
ATOM 795 N N . LYS A 1 103 ? -4.656 1.518 23.242 1.00 93.44 103 LYS A N 1
ATOM 796 C CA . LYS A 1 103 ? -5.449 1.448 24.472 1.00 93.44 103 LYS A CA 1
ATOM 797 C C . LYS A 1 103 ? -6.707 2.319 24.386 1.00 93.44 103 LYS A C 1
ATOM 799 O O . LYS A 1 103 ? -7.803 1.811 24.593 1.00 93.44 103 LYS A O 1
ATOM 804 N N . ASN A 1 104 ? -6.559 3.590 24.012 1.00 92.62 104 ASN A N 1
ATOM 805 C CA . ASN A 1 104 ? -7.684 4.523 23.913 1.00 92.62 104 ASN A CA 1
ATOM 806 C C . ASN A 1 104 ? -8.731 4.064 22.885 1.00 92.62 104 ASN A C 1
ATOM 808 O O . ASN A 1 104 ? -9.928 4.188 23.125 1.00 92.62 104 ASN A O 1
ATOM 812 N N . VAL A 1 105 ? -8.294 3.532 21.736 1.00 92.69 105 VAL A N 1
ATOM 813 C CA . VAL A 1 105 ? -9.212 3.005 20.713 1.00 92.69 105 VAL A CA 1
ATOM 814 C C . VAL A 1 105 ? -9.946 1.768 21.232 1.00 92.69 105 VAL A C 1
ATOM 816 O O . VAL A 1 105 ? -11.158 1.677 21.067 1.00 92.69 105 VAL A O 1
ATOM 819 N N . LEU A 1 106 ? -9.250 0.839 21.891 1.00 93.19 106 LEU A N 1
ATOM 820 C CA . LEU A 1 106 ? -9.855 -0.371 22.457 1.00 93.19 106 LEU A CA 1
ATOM 821 C C . LEU A 1 106 ? -10.889 -0.061 23.551 1.00 93.19 106 LEU A C 1
ATOM 823 O O . LEU A 1 106 ? -11.944 -0.698 23.591 1.00 93.19 106 LEU A O 1
ATOM 827 N N . GLU A 1 107 ? -10.636 0.946 24.390 1.00 93.75 107 GLU A N 1
ATOM 828 C CA . GLU A 1 107 ? -11.552 1.364 25.460 1.00 93.75 107 GLU A CA 1
ATOM 829 C C . GLU A 1 107 ? -12.930 1.793 24.926 1.00 93.75 107 GLU A C 1
ATOM 831 O O . GLU A 1 107 ? -13.950 1.477 25.543 1.00 93.75 107 GLU A O 1
ATOM 836 N N . VAL A 1 108 ? -12.996 2.407 23.735 1.00 92.12 108 VAL A N 1
ATOM 837 C CA . VAL A 1 108 ? -14.270 2.750 23.062 1.00 92.12 108 VAL A CA 1
ATOM 838 C C . VAL A 1 108 ? -15.148 1.509 22.859 1.00 92.12 108 VAL A C 1
ATOM 840 O O . VAL A 1 108 ? -16.375 1.571 22.987 1.00 92.12 108 VAL A O 1
ATOM 843 N N . TYR A 1 109 ? -14.521 0.363 22.600 1.00 92.75 109 TYR A N 1
ATOM 844 C CA . TYR A 1 109 ? -15.181 -0.918 22.363 1.00 92.75 109 TYR A CA 1
ATOM 845 C C . TYR A 1 109 ? -15.244 -1.805 23.612 1.00 92.75 109 TYR A C 1
ATOM 847 O O . TYR A 1 109 ? -15.617 -2.971 23.510 1.00 92.75 109 TYR A O 1
ATOM 855 N N . ASN A 1 110 ? -14.928 -1.263 24.796 1.00 92.31 110 ASN A N 1
ATOM 856 C CA . ASN A 1 110 ? -14.845 -2.012 26.054 1.00 92.31 110 ASN A CA 1
ATOM 857 C C . ASN A 1 110 ? -13.860 -3.192 25.984 1.00 92.31 110 ASN A C 1
ATOM 859 O O . ASN A 1 110 ? -14.132 -4.277 26.500 1.00 92.31 110 ASN A O 1
ATOM 863 N N . LYS A 1 111 ? -12.732 -2.974 25.303 1.00 92.06 111 LYS A N 1
ATOM 864 C CA . LYS A 1 111 ? -11.623 -3.920 25.187 1.00 92.06 111 LYS A CA 1
ATOM 865 C C . LYS A 1 111 ? -10.388 -3.369 25.885 1.00 92.06 111 LYS A C 1
ATOM 867 O O . LYS A 1 111 ? -10.258 -2.166 26.101 1.00 92.06 111 LYS A O 1
ATOM 872 N N . THR A 1 112 ? -9.470 -4.261 26.232 1.00 92.75 112 THR A N 1
ATOM 873 C CA . THR A 1 112 ? -8.192 -3.915 26.864 1.00 92.75 112 THR A CA 1
ATOM 874 C C . THR A 1 112 ? -7.040 -4.536 26.085 1.00 92.75 112 THR A C 1
ATOM 876 O O . THR A 1 112 ? -7.245 -5.439 25.277 1.00 92.75 112 THR A O 1
ATOM 879 N N . LEU A 1 113 ? -5.810 -4.077 26.330 1.00 91.31 113 LEU A N 1
ATOM 880 C CA . LEU A 1 113 ? -4.628 -4.646 25.674 1.00 91.31 113 LEU A CA 1
ATOM 881 C C . LEU A 1 113 ? -4.425 -6.135 26.007 1.00 91.31 113 LEU A C 1
ATOM 883 O O . LEU A 1 113 ? -3.891 -6.859 25.181 1.00 91.31 113 LEU A O 1
ATOM 887 N N . ASN A 1 114 ? -4.912 -6.614 27.157 1.00 89.19 114 ASN A N 1
ATOM 888 C CA . ASN A 1 114 ? -4.817 -8.027 27.551 1.00 89.19 114 ASN A CA 1
ATOM 889 C C . ASN A 1 114 ? -5.670 -8.957 26.673 1.00 89.19 114 ASN A C 1
ATOM 891 O O . ASN A 1 114 ? -5.467 -10.164 26.683 1.00 89.19 114 ASN A O 1
ATOM 895 N N . MET A 1 115 ? -6.643 -8.402 25.946 1.00 87.56 115 MET A N 1
ATOM 896 C CA . MET A 1 115 ? -7.473 -9.134 24.984 1.00 87.56 115 MET A CA 1
ATOM 897 C C . MET A 1 115 ? -6.790 -9.255 23.614 1.00 87.56 115 MET A C 1
ATOM 899 O O . MET A 1 115 ? -7.320 -9.899 22.711 1.00 87.56 115 MET A O 1
ATOM 903 N N . VAL A 1 116 ? -5.630 -8.618 23.432 1.00 86.44 116 VAL A N 1
ATOM 904 C CA . VAL A 1 116 ? -4.881 -8.660 22.179 1.00 86.44 116 VAL A CA 1
ATOM 905 C C . VAL A 1 116 ? -3.964 -9.879 22.185 1.00 86.44 116 VAL A C 1
ATOM 907 O O . VAL A 1 116 ? -3.048 -9.964 22.995 1.00 86.44 116 VAL A O 1
ATOM 910 N N . GLY A 1 117 ? -4.200 -10.816 21.268 1.00 77.81 117 GLY A N 1
ATOM 911 C CA . GLY A 1 117 ? -3.393 -12.029 21.120 1.00 77.81 117 GLY A CA 1
ATOM 912 C C . GLY A 1 117 ? -2.188 -11.868 20.194 1.00 77.81 117 GLY A C 1
ATOM 913 O O . GLY A 1 117 ? -1.232 -12.629 20.296 1.00 77.81 117 GLY A O 1
ATOM 914 N N . SER A 1 118 ? -2.217 -10.895 19.280 1.00 80.25 118 SER A N 1
ATOM 915 C CA . SER A 1 118 ? -1.132 -10.636 18.328 1.00 80.25 118 SER A CA 1
ATOM 916 C C . SER A 1 118 ? -1.203 -9.225 17.745 1.00 80.25 118 SER A C 1
ATOM 918 O O . SER A 1 118 ? -2.259 -8.586 17.735 1.00 80.25 118 SER A O 1
ATOM 920 N N . LEU A 1 119 ? -0.069 -8.747 17.233 1.00 81.88 119 LEU A N 1
ATOM 921 C CA . LEU A 1 119 ? 0.014 -7.559 16.391 1.00 81.88 119 LEU A CA 1
ATOM 922 C C . LEU A 1 119 ? 0.390 -7.980 14.968 1.00 81.88 119 LEU A C 1
ATOM 924 O O . LEU A 1 119 ? 1.371 -8.685 14.769 1.00 81.88 119 LEU A O 1
ATOM 928 N N . VAL A 1 120 ? -0.353 -7.518 13.973 1.00 78.62 120 VAL A N 1
ATOM 929 C CA . VAL A 1 120 ? -0.088 -7.694 12.548 1.00 78.62 120 VAL A CA 1
ATOM 930 C C . VAL A 1 120 ? 0.382 -6.357 11.994 1.00 78.62 120 VAL A C 1
ATOM 932 O O . VAL A 1 120 ? -0.315 -5.345 12.065 1.00 78.62 120 VAL A O 1
ATOM 935 N N . GLY A 1 121 ? 1.571 -6.344 11.414 1.00 70.75 121 GLY A N 1
ATOM 936 C CA . GLY A 1 121 ? 2.162 -5.130 10.865 1.00 70.75 121 GLY A CA 1
ATOM 937 C C . GLY A 1 121 ? 3.345 -5.452 9.972 1.00 70.75 121 GLY A C 1
ATOM 938 O O . GLY A 1 121 ? 3.779 -6.604 9.868 1.00 70.75 121 GLY A O 1
ATOM 939 N N . ASP A 1 122 ? 3.879 -4.449 9.281 1.00 69.12 122 ASP A N 1
ATOM 940 C CA . ASP A 1 122 ? 5.179 -4.624 8.643 1.00 69.12 122 ASP A CA 1
ATOM 941 C C . ASP A 1 122 ? 6.276 -4.832 9.704 1.00 69.12 122 ASP A C 1
ATOM 943 O O . ASP A 1 122 ? 6.132 -4.444 10.865 1.00 69.12 122 ASP A O 1
ATOM 947 N N . ASN A 1 123 ? 7.378 -5.491 9.327 1.00 61.47 123 ASN A N 1
ATOM 948 C CA . ASN A 1 123 ? 8.470 -5.816 10.254 1.00 61.47 123 ASN A CA 1
ATOM 949 C C . ASN A 1 123 ? 9.377 -4.598 10.517 1.00 61.47 123 ASN A C 1
ATOM 951 O O . ASN A 1 123 ? 10.606 -4.685 10.482 1.00 61.47 12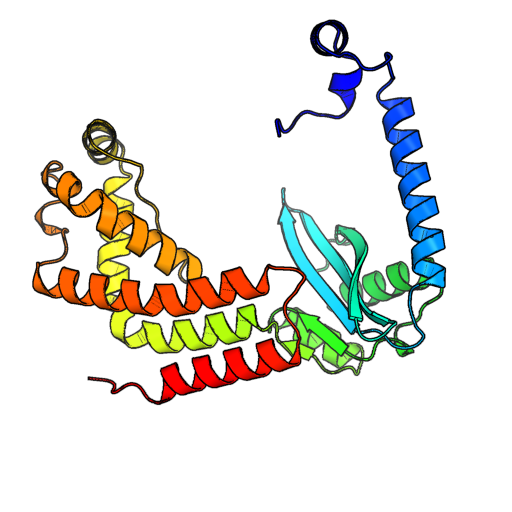3 ASN A O 1
ATOM 955 N N . PHE A 1 124 ? 8.766 -3.427 10.683 1.00 70.88 124 PHE A N 1
ATOM 956 C CA . PHE A 1 124 ? 9.458 -2.187 10.970 1.00 70.88 124 PHE A CA 1
ATOM 957 C C . PHE A 1 124 ? 9.805 -2.108 12.461 1.00 70.88 124 PHE A C 1
ATOM 959 O O . PHE A 1 124 ? 9.087 -2.640 13.311 1.00 70.88 124 PHE A O 1
ATOM 966 N N . LYS A 1 125 ? 10.907 -1.420 12.797 1.00 77.56 125 LYS A N 1
ATOM 967 C CA . LYS A 1 125 ? 11.418 -1.312 14.180 1.00 77.56 125 LYS A CA 1
ATOM 968 C C . LYS A 1 125 ? 10.342 -0.850 15.168 1.00 77.56 125 LYS A C 1
ATOM 970 O O . LYS A 1 125 ? 10.302 -1.335 16.294 1.00 77.56 125 LYS A O 1
ATOM 975 N N . THR A 1 126 ? 9.460 0.044 14.728 1.00 79.69 126 THR A N 1
ATOM 976 C CA . THR A 1 126 ? 8.339 0.547 15.526 1.00 79.69 126 THR A CA 1
ATOM 977 C C . THR A 1 126 ? 7.347 -0.561 15.877 1.00 79.69 126 THR A C 1
ATOM 979 O O . THR A 1 126 ? 7.041 -0.728 17.049 1.00 79.69 126 THR A O 1
ATOM 982 N N . ASN A 1 127 ? 6.914 -1.384 14.917 1.00 81.94 127 ASN A N 1
ATOM 983 C CA . ASN A 1 127 ? 5.961 -2.472 15.175 1.00 81.94 127 ASN A CA 1
ATOM 984 C C . ASN A 1 127 ? 6.559 -3.581 16.043 1.00 81.94 127 ASN A C 1
ATOM 986 O O . ASN A 1 127 ? 5.875 -4.090 16.927 1.00 81.94 127 ASN A O 1
ATOM 990 N N . ILE A 1 128 ? 7.846 -3.897 15.855 1.00 82.62 128 ILE A N 1
ATOM 991 C CA . ILE A 1 128 ? 8.573 -4.799 16.762 1.00 82.62 128 ILE A CA 1
ATOM 992 C C . ILE A 1 128 ? 8.557 -4.228 18.181 1.00 82.62 128 ILE A C 1
ATOM 994 O O . ILE A 1 128 ? 8.211 -4.927 19.127 1.00 82.62 128 ILE A O 1
ATOM 998 N N . SER A 1 129 ? 8.903 -2.948 18.338 1.00 87.56 129 SER A N 1
ATOM 999 C CA . SER A 1 129 ? 8.936 -2.305 19.650 1.00 87.56 129 SER A CA 1
ATOM 1000 C C . SER A 1 129 ? 7.554 -2.267 20.311 1.00 87.56 129 SER A C 1
ATOM 1002 O O . SER A 1 129 ? 7.457 -2.555 21.502 1.00 87.56 129 SER A O 1
ATOM 1004 N N . ILE A 1 130 ? 6.488 -1.994 19.549 1.00 88.12 130 ILE A N 1
ATOM 1005 C CA . ILE A 1 130 ? 5.099 -2.013 20.033 1.00 88.12 130 ILE A CA 1
ATOM 1006 C C . ILE A 1 130 ? 4.696 -3.415 20.490 1.00 88.12 130 ILE A C 1
ATOM 1008 O O . ILE A 1 130 ? 4.231 -3.561 21.617 1.00 88.12 130 ILE A O 1
ATOM 1012 N N . ALA A 1 131 ? 4.908 -4.440 19.660 1.00 86.38 131 ALA A N 1
ATOM 1013 C CA . ALA A 1 131 ? 4.572 -5.822 19.999 1.00 86.38 131 ALA A CA 1
ATOM 1014 C C . ALA A 1 131 ? 5.306 -6.284 21.267 1.00 86.38 131 ALA A C 1
ATOM 1016 O O . ALA A 1 131 ? 4.676 -6.766 22.207 1.00 86.38 131 ALA A O 1
ATOM 1017 N N . THR A 1 132 ? 6.617 -6.020 21.349 1.00 89.00 132 THR A N 1
ATOM 1018 C CA . THR A 1 132 ? 7.430 -6.300 22.541 1.00 89.00 132 THR A CA 1
ATOM 1019 C C . THR A 1 132 ? 6.901 -5.567 23.772 1.00 89.00 132 THR A C 1
ATOM 1021 O O . THR A 1 132 ? 6.785 -6.166 24.837 1.00 89.00 132 THR A O 1
ATOM 1024 N N . LYS A 1 133 ? 6.544 -4.282 23.646 1.00 91.38 133 LYS A N 1
ATOM 1025 C CA . LYS A 1 133 ? 6.006 -3.482 24.758 1.00 91.38 133 LYS A CA 1
ATOM 1026 C C . LYS A 1 133 ? 4.646 -3.990 25.237 1.00 91.38 133 LYS A C 1
ATOM 1028 O O . LYS A 1 133 ? 4.357 -3.906 26.426 1.00 91.38 133 LYS A O 1
ATOM 1033 N N . MET A 1 134 ? 3.824 -4.492 24.320 1.00 90.31 134 MET A N 1
ATOM 1034 C CA . MET A 1 134 ? 2.527 -5.098 24.615 1.00 90.31 134 MET A CA 1
ATOM 1035 C C . MET A 1 134 ? 2.637 -6.544 25.116 1.00 90.31 134 MET A C 1
ATOM 1037 O O . MET A 1 134 ? 1.664 -7.056 25.656 1.00 90.31 134 MET A O 1
ATOM 1041 N 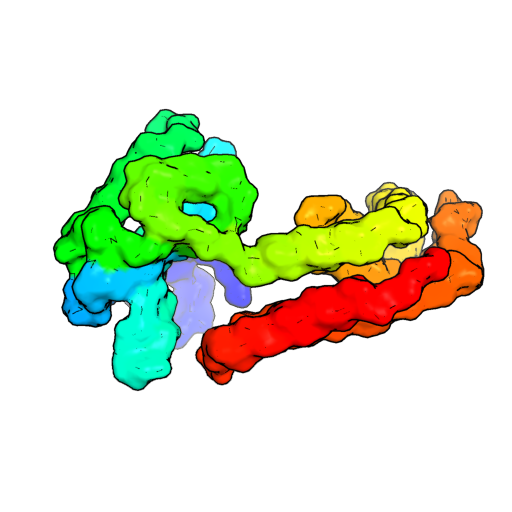N . GLY A 1 135 ? 3.792 -7.196 24.952 1.00 86.75 135 GLY A N 1
ATOM 1042 C CA . GLY A 1 135 ? 3.987 -8.600 25.314 1.00 86.75 135 GLY A CA 1
ATOM 1043 C C . GLY A 1 135 ? 3.276 -9.585 24.379 1.00 86.75 135 GLY A C 1
ATOM 1044 O O . GLY A 1 135 ? 2.948 -10.687 24.807 1.00 86.75 135 GLY A O 1
ATOM 1045 N N . VAL A 1 136 ? 3.025 -9.198 23.124 1.00 82.38 136 VAL A N 1
ATOM 1046 C CA . VAL A 1 136 ? 2.304 -10.014 22.128 1.00 82.38 136 VAL A CA 1
ATOM 1047 C C . VAL A 1 136 ? 3.211 -10.353 20.938 1.00 82.38 136 VAL A C 1
ATOM 10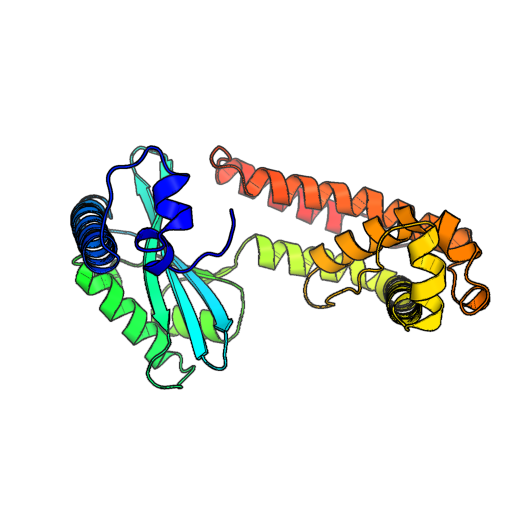49 O O . VAL A 1 136 ? 4.122 -9.580 20.628 1.00 82.38 136 VAL A O 1
ATOM 1052 N N . PRO A 1 137 ? 2.992 -11.479 20.235 1.00 77.81 137 PRO A N 1
ATOM 1053 C CA . PRO A 1 137 ? 3.730 -11.789 19.014 1.00 77.81 137 PRO A CA 1
ATOM 1054 C C . PRO A 1 137 ? 3.458 -10.759 17.905 1.00 77.81 137 PRO A C 1
ATOM 1056 O O . PRO A 1 137 ? 2.322 -10.315 17.715 1.00 77.81 137 PRO A O 1
ATOM 1059 N N . LEU A 1 138 ? 4.507 -10.410 17.146 1.00 79.94 138 LEU A N 1
ATOM 1060 C CA . LEU A 1 138 ? 4.389 -9.667 15.888 1.00 79.94 138 LEU A CA 1
ATOM 1061 C C . LEU A 1 138 ? 4.275 -10.649 14.718 1.00 79.94 138 LEU A C 1
ATOM 1063 O O . LEU A 1 138 ? 5.265 -11.240 14.277 1.00 79.94 138 LEU A O 1
ATOM 1067 N N . GLU A 1 139 ? 3.081 -10.754 14.155 1.00 70.25 139 GLU A N 1
ATOM 1068 C CA . GLU A 1 139 ? 2.838 -11.458 12.908 1.00 70.25 139 GLU A CA 1
ATOM 1069 C C . GLU A 1 139 ? 3.218 -10.556 11.733 1.00 70.25 139 GLU A C 1
ATOM 1071 O O . GLU A 1 139 ? 2.473 -9.676 11.292 1.00 70.25 139 GLU A O 1
ATOM 1076 N N . ALA A 1 140 ? 4.439 -10.753 11.233 1.00 63.62 140 ALA A N 1
ATOM 1077 C CA . ALA A 1 140 ? 4.939 -9.975 10.110 1.00 63.62 140 ALA A CA 1
ATOM 1078 C C . ALA A 1 140 ? 4.031 -10.156 8.885 1.00 63.62 140 ALA A C 1
ATOM 1080 O O . ALA A 1 140 ? 3.841 -11.266 8.381 1.00 63.62 140 ALA A O 1
ATOM 1081 N N . CYS A 1 141 ? 3.531 -9.030 8.380 1.00 66.62 141 CYS A N 1
ATOM 1082 C CA . CYS A 1 141 ? 2.624 -8.946 7.248 1.00 66.62 141 CYS A CA 1
ATOM 1083 C C . CYS A 1 141 ? 3.100 -9.831 6.083 1.00 66.62 141 CYS A C 1
ATOM 1085 O O . CYS A 1 141 ? 4.220 -9.672 5.583 1.00 66.62 141 CYS A O 1
ATOM 1087 N N . ALA A 1 142 ? 2.240 -10.735 5.601 1.00 65.81 142 ALA A N 1
ATOM 1088 C CA . ALA A 1 142 ? 2.568 -11.655 4.509 1.00 65.81 142 ALA A CA 1
ATOM 1089 C C . ALA A 1 142 ? 3.078 -10.921 3.253 1.00 65.81 142 ALA A C 1
ATOM 1091 O O . ALA A 1 142 ? 3.980 -11.406 2.573 1.00 65.81 142 ALA A O 1
ATOM 1092 N N . SER A 1 143 ? 2.577 -9.705 2.981 1.00 66.94 143 SER A N 1
ATOM 1093 C CA . SER A 1 143 ? 3.063 -8.871 1.861 1.00 66.94 143 SER A CA 1
ATOM 1094 C C . SER A 1 143 ? 4.486 -8.414 2.082 1.00 66.94 143 SER A C 1
ATOM 1096 O O . SER A 1 143 ? 5.255 -8.320 1.133 1.00 66.94 143 SER A O 1
ATOM 1098 N N . HIS A 1 144 ? 4.825 -8.098 3.327 1.00 68.19 144 HIS A N 1
ATOM 1099 C CA . HIS A 1 144 ? 6.156 -7.662 3.689 1.00 68.19 144 HIS A CA 1
ATOM 1100 C C . HIS A 1 144 ? 7.144 -8.829 3.599 1.00 68.19 144 HIS A C 1
ATOM 1102 O O . HIS A 1 144 ? 8.195 -8.679 2.983 1.00 68.19 144 HIS A O 1
ATOM 1108 N N . ARG A 1 145 ? 6.782 -10.015 4.112 1.00 68.12 145 ARG A N 1
ATOM 1109 C CA . ARG A 1 145 ? 7.589 -11.238 3.947 1.00 68.12 145 ARG A CA 1
ATOM 1110 C C . ARG A 1 145 ? 7.807 -11.575 2.472 1.00 68.12 145 ARG A C 1
ATOM 1112 O O . ARG A 1 145 ? 8.939 -11.826 2.068 1.00 68.12 145 ARG A O 1
ATOM 1119 N N . LEU A 1 146 ? 6.754 -11.495 1.659 1.00 70.56 146 LEU A N 1
ATOM 1120 C CA . LEU A 1 146 ? 6.850 -11.698 0.215 1.00 70.56 146 LEU A CA 1
ATOM 1121 C C . LEU A 1 146 ? 7.727 -10.630 -0.457 1.00 70.56 146 LEU A C 1
ATOM 1123 O O . LEU A 1 146 ? 8.585 -10.971 -1.262 1.00 70.56 146 LEU A O 1
ATOM 1127 N N . ASN A 1 147 ? 7.583 -9.353 -0.087 1.00 78.88 147 ASN A N 1
ATOM 1128 C CA . ASN A 1 147 ? 8.443 -8.275 -0.581 1.00 78.88 147 ASN A CA 1
ATOM 1129 C C . ASN A 1 147 ? 9.915 -8.542 -0.260 1.00 78.88 147 ASN A C 1
ATOM 1131 O O . ASN A 1 147 ? 10.758 -8.390 -1.135 1.00 78.88 147 ASN A O 1
ATOM 1135 N N . LEU A 1 148 ? 10.235 -8.976 0.962 1.00 78.50 148 LEU A N 1
ATOM 1136 C CA . LEU A 1 148 ? 11.604 -9.324 1.344 1.00 78.50 148 LEU A CA 1
ATOM 1137 C C . LEU A 1 148 ? 12.139 -10.516 0.540 1.00 78.50 148 LEU A C 1
ATOM 1139 O O . LEU A 1 148 ? 13.261 -10.453 0.040 1.00 78.50 148 LEU A O 1
ATOM 1143 N N . ALA A 1 149 ? 11.338 -11.570 0.371 1.00 73.62 149 ALA A N 1
ATOM 1144 C CA . ALA A 1 149 ? 11.725 -12.749 -0.400 1.00 73.62 149 ALA A CA 1
ATOM 1145 C C . ALA A 1 149 ? 11.978 -12.414 -1.877 1.00 73.62 149 ALA A C 1
ATOM 1147 O O . ALA A 1 149 ? 13.023 -12.767 -2.422 1.00 73.62 149 ALA A O 1
ATOM 1148 N N . ILE A 1 150 ? 11.070 -11.660 -2.504 1.00 81.06 150 ILE A N 1
ATOM 1149 C CA . ILE A 1 150 ? 11.227 -11.220 -3.893 1.00 81.06 150 ILE A CA 1
ATOM 1150 C C . ILE A 1 150 ? 12.415 -10.268 -4.019 1.00 81.06 150 ILE A C 1
ATOM 1152 O O . ILE A 1 150 ? 13.183 -10.393 -4.961 1.00 81.06 150 ILE A O 1
ATOM 1156 N N . LYS A 1 151 ? 12.646 -9.356 -3.067 1.00 84.88 151 LYS A N 1
ATOM 1157 C CA . LYS A 1 151 ? 13.847 -8.506 -3.087 1.00 84.88 151 LYS A CA 1
ATOM 1158 C C . LYS A 1 151 ? 15.137 -9.324 -3.035 1.00 84.88 151 LYS A C 1
ATOM 1160 O O . LYS A 1 151 ? 16.073 -9.001 -3.756 1.00 84.88 151 LYS A O 1
ATOM 1165 N N . LYS A 1 152 ? 15.183 -10.387 -2.226 1.00 83.44 152 LYS A N 1
ATOM 1166 C CA . LYS A 1 152 ? 16.328 -11.307 -2.199 1.00 83.44 152 LYS A CA 1
ATOM 1167 C C . LYS A 1 152 ? 16.511 -12.007 -3.549 1.00 83.44 152 LYS A C 1
ATOM 1169 O O . LYS A 1 152 ? 17.636 -12.102 -4.021 1.00 83.44 152 LYS A O 1
ATOM 1174 N N . TYR A 1 153 ? 15.418 -12.431 -4.186 1.00 81.19 153 TYR A N 1
ATOM 1175 C CA . TYR A 1 153 ? 15.436 -13.000 -5.538 1.00 81.19 153 TYR A CA 1
ATOM 1176 C C . TYR A 1 153 ? 15.905 -11.995 -6.608 1.00 81.19 153 TYR A C 1
ATOM 1178 O O . TYR A 1 153 ? 16.675 -12.342 -7.496 1.00 81.19 153 TYR A O 1
ATOM 1186 N N . LEU A 1 154 ? 15.486 -10.730 -6.508 1.00 88.62 154 LEU A N 1
ATOM 1187 C CA . LEU A 1 154 ? 15.845 -9.671 -7.455 1.00 88.62 154 LEU A CA 1
ATOM 1188 C C . LEU A 1 154 ? 17.300 -9.202 -7.330 1.00 88.62 154 LEU A C 1
ATOM 1190 O O . LEU A 1 154 ? 17.785 -8.541 -8.244 1.00 88.62 154 LEU A O 1
ATOM 1194 N N . ALA A 1 155 ? 18.009 -9.552 -6.252 1.00 89.38 155 ALA A N 1
ATOM 1195 C CA . ALA A 1 155 ? 19.371 -9.085 -5.997 1.00 89.38 155 ALA A CA 1
ATOM 1196 C C . ALA A 1 155 ? 20.345 -9.404 -7.148 1.00 89.38 155 ALA A C 1
ATOM 1198 O O . ALA A 1 155 ? 21.161 -8.560 -7.507 1.00 89.38 155 ALA A O 1
ATOM 1199 N N . SER A 1 156 ? 20.219 -10.573 -7.789 1.00 88.88 156 SER A N 1
ATOM 1200 C CA . SER A 1 156 ? 21.045 -10.956 -8.948 1.00 88.88 156 SER A CA 1
ATOM 1201 C C . SER A 1 156 ? 20.695 -10.205 -10.239 1.00 88.88 156 SER A C 1
ATOM 1203 O O . SER A 1 156 ? 21.441 -10.264 -11.213 1.00 88.88 156 SER A O 1
ATOM 1205 N N . TYR A 1 157 ? 19.559 -9.508 -10.273 1.00 92.19 157 TYR A N 1
ATOM 1206 C CA . TYR A 1 157 ? 19.096 -8.722 -11.417 1.00 92.19 157 TYR A CA 1
ATOM 1207 C C . TYR A 1 157 ? 19.286 -7.219 -11.209 1.00 92.19 157 TYR A C 1
ATOM 1209 O O . TYR A 1 157 ? 19.000 -6.451 -12.124 1.00 92.19 157 TYR A O 1
ATOM 1217 N N . GLU A 1 158 ? 19.763 -6.786 -10.040 1.00 94.25 158 GLU A N 1
ATOM 1218 C CA . GLU A 1 158 ? 19.687 -5.386 -9.623 1.00 94.25 158 GLU A CA 1
ATOM 1219 C C . GLU A 1 158 ? 20.423 -4.443 -10.578 1.00 94.25 158 GLU A C 1
ATOM 1221 O O . GLU A 1 158 ? 19.855 -3.430 -10.969 1.00 94.25 158 GLU A O 1
ATOM 1226 N N . THR A 1 159 ? 21.593 -4.834 -11.094 1.00 95.88 159 THR A N 1
ATOM 1227 C CA . THR A 1 159 ? 22.310 -4.064 -12.125 1.00 95.88 159 THR A CA 1
ATOM 1228 C C . THR A 1 159 ? 21.462 -3.841 -13.383 1.00 95.88 159 THR A C 1
ATOM 1230 O O . THR A 1 159 ? 21.389 -2.727 -13.893 1.00 95.88 159 THR A O 1
ATOM 1233 N N . LEU A 1 160 ? 20.766 -4.874 -13.874 1.00 95.69 160 LEU A N 1
ATOM 1234 C CA . LEU A 1 160 ? 19.882 -4.748 -15.041 1.00 95.69 160 LEU A CA 1
ATOM 1235 C C . LEU A 1 160 ? 18.652 -3.889 -14.730 1.00 95.69 160 LEU A C 1
ATOM 1237 O O . LEU A 1 160 ? 18.173 -3.150 -15.589 1.00 95.69 160 LEU A O 1
ATOM 1241 N N . LEU A 1 161 ? 18.118 -4.003 -13.515 1.00 96.69 161 LEU A N 1
ATOM 1242 C CA . LEU A 1 161 ? 16.963 -3.225 -13.077 1.00 96.69 161 LEU A CA 1
ATOM 1243 C C . LEU A 1 161 ? 17.314 -1.747 -12.883 1.00 96.69 161 LEU A C 1
ATOM 1245 O O . LEU A 1 161 ? 16.479 -0.893 -13.177 1.00 96.69 161 LEU A O 1
ATOM 1249 N N . ASP A 1 162 ? 18.530 -1.443 -12.434 1.00 96.69 162 ASP A N 1
ATOM 1250 C CA . ASP A 1 162 ? 19.053 -0.083 -12.329 1.00 96.69 162 ASP A CA 1
ATOM 1251 C C . ASP A 1 162 ? 19.267 0.554 -13.698 1.00 96.69 162 ASP A C 1
ATOM 1253 O O . ASP A 1 162 ? 18.854 1.696 -13.891 1.00 96.69 162 ASP A O 1
ATOM 1257 N N . GLU A 1 163 ? 19.805 -0.186 -14.672 1.00 96.31 163 GLU A N 1
ATOM 1258 C CA . GLU A 1 163 ? 19.905 0.287 -16.060 1.00 96.31 163 GLU A CA 1
ATOM 1259 C C . GLU A 1 163 ? 18.529 0.667 -16.626 1.00 96.31 163 GLU A C 1
ATOM 1261 O O . GLU A 1 163 ? 18.355 1.752 -17.185 1.00 96.31 163 GLU A O 1
ATOM 1266 N N . VAL A 1 164 ? 17.520 -0.193 -16.435 1.00 97.00 164 VAL A N 1
ATOM 1267 C CA . VAL A 1 164 ? 16.148 0.116 -16.864 1.00 97.00 164 VAL A CA 1
ATOM 1268 C C . VAL A 1 164 ? 15.603 1.310 -16.091 1.00 97.00 164 VAL A C 1
ATOM 1270 O O . VAL A 1 164 ? 15.026 2.202 -16.699 1.00 97.00 164 VAL A O 1
ATOM 1273 N N . ASN A 1 165 ? 15.786 1.378 -14.773 1.00 97.06 165 ASN A N 1
ATOM 1274 C CA . ASN A 1 165 ? 15.296 2.506 -13.985 1.00 97.06 165 ASN A CA 1
ATOM 1275 C C . ASN A 1 165 ? 15.934 3.834 -14.423 1.00 97.06 165 ASN A C 1
ATOM 1277 O O . ASN A 1 165 ? 15.225 4.833 -14.522 1.00 97.06 165 ASN A O 1
ATOM 1281 N N . ALA A 1 166 ? 17.231 3.842 -14.734 1.00 96.56 166 ALA A N 1
ATOM 1282 C CA . ALA A 1 166 ? 17.926 5.004 -15.274 1.00 96.56 166 ALA A CA 1
ATOM 1283 C C . ALA A 1 166 ? 17.345 5.419 -16.634 1.00 96.56 166 ALA A C 1
ATOM 1285 O O . ALA A 1 166 ? 16.996 6.583 -16.810 1.00 96.56 166 ALA A O 1
ATOM 1286 N N . LEU A 1 167 ? 17.133 4.474 -17.559 1.00 96.62 167 LEU A N 1
ATOM 1287 C CA . LEU A 1 167 ? 16.455 4.746 -18.833 1.00 96.62 167 LEU A CA 1
ATOM 1288 C C . LEU A 1 167 ? 15.044 5.322 -18.621 1.00 96.62 167 LEU A C 1
ATOM 1290 O O . LEU A 1 167 ? 14.660 6.302 -19.255 1.00 96.62 167 LEU A O 1
ATOM 1294 N N . MET A 1 168 ? 14.265 4.736 -17.711 1.00 96.69 168 MET A N 1
ATOM 1295 C CA . MET A 1 168 ? 12.907 5.192 -17.409 1.00 96.69 168 MET A CA 1
ATOM 1296 C C . MET A 1 168 ? 12.888 6.584 -16.766 1.00 96.69 168 MET A C 1
ATOM 1298 O O . MET A 1 168 ? 11.888 7.284 -16.900 1.00 96.69 168 MET A O 1
ATOM 1302 N N . LEU A 1 169 ? 13.952 6.998 -16.071 1.00 95.56 169 LEU A N 1
ATOM 1303 C CA . LEU A 1 169 ? 14.120 8.367 -15.578 1.00 95.56 169 LEU A CA 1
ATOM 1304 C C . LEU A 1 169 ? 14.490 9.328 -16.711 1.00 95.56 169 LEU A C 1
ATOM 1306 O O . LEU A 1 169 ? 13.874 10.385 -16.811 1.00 95.56 169 LEU A O 1
ATOM 1310 N N . GLU A 1 170 ? 15.407 8.937 -17.595 1.00 94.81 170 GLU A N 1
ATOM 1311 C CA . GLU A 1 170 ? 15.825 9.758 -18.739 1.00 94.81 170 GLU A CA 1
ATOM 1312 C C . GLU A 1 170 ? 14.673 10.074 -19.692 1.00 94.81 170 GLU A C 1
ATOM 1314 O O . GLU A 1 170 ? 14.503 11.204 -20.150 1.00 94.81 170 GLU A O 1
ATOM 1319 N N . LEU A 1 171 ? 13.819 9.083 -19.946 1.00 94.38 171 LEU A N 1
ATOM 1320 C CA . LEU A 1 171 ? 12.623 9.241 -20.770 1.00 94.38 171 LEU A CA 1
ATOM 1321 C C . LEU A 1 171 ? 11.588 10.206 -20.172 1.00 94.38 171 LEU A C 1
ATOM 1323 O O . LEU A 1 171 ? 10.625 10.550 -20.851 1.00 94.38 171 LEU A O 1
ATOM 1327 N N . ARG A 1 172 ? 11.744 10.621 -18.908 1.00 94.06 172 ARG A N 1
ATOM 1328 C CA . ARG A 1 172 ? 10.866 11.602 -18.250 1.00 94.06 172 ARG A CA 1
ATOM 1329 C C . ARG A 1 172 ? 11.374 13.035 -18.376 1.00 94.06 172 ARG A C 1
ATOM 1331 O O . ARG A 1 172 ? 10.635 13.938 -17.993 1.00 94.06 172 ARG A O 1
ATOM 1338 N N . HIS A 1 173 ? 12.586 13.260 -18.887 1.00 93.44 173 HIS A N 1
ATOM 1339 C CA . HIS A 1 173 ? 13.042 14.611 -19.219 1.00 93.44 173 HIS A CA 1
ATOM 1340 C C . HIS A 1 173 ? 12.170 15.210 -20.324 1.00 93.44 173 HIS A C 1
ATOM 1342 O O . HIS A 1 173 ? 11.760 14.496 -21.235 1.00 93.44 173 HIS A O 1
ATOM 1348 N N . GLU A 1 174 ? 11.888 16.512 -20.243 1.00 89.69 174 GLU A N 1
ATOM 1349 C CA . GLU A 1 174 ? 10.851 17.178 -21.046 1.00 89.69 174 GLU A CA 1
ATOM 1350 C C . GLU A 1 174 ? 10.981 16.931 -22.552 1.00 89.69 174 GLU A C 1
ATOM 1352 O O . GLU A 1 174 ? 9.988 16.592 -23.194 1.00 89.69 174 GLU A O 1
ATOM 1357 N N . ASN A 1 175 ? 12.197 17.018 -23.098 1.00 90.88 175 ASN A N 1
ATOM 1358 C CA . ASN A 1 175 ? 12.452 16.804 -24.525 1.00 90.88 175 ASN A CA 1
ATOM 1359 C C . ASN A 1 175 ? 12.198 15.344 -24.937 1.00 90.88 175 ASN A C 1
ATOM 1361 O O . ASN A 1 175 ? 11.456 15.082 -25.883 1.00 90.88 175 ASN A O 1
ATOM 1365 N N . ASN A 1 176 ? 12.739 14.388 -24.176 1.00 91.81 176 ASN A N 1
ATOM 1366 C CA . ASN A 1 176 ? 12.591 12.953 -24.440 1.00 91.81 176 ASN A CA 1
ATOM 1367 C C . ASN A 1 176 ? 11.135 12.504 -24.281 1.00 91.81 176 ASN A C 1
ATOM 1369 O O . ASN A 1 176 ? 10.595 11.772 -25.110 1.00 91.81 176 ASN A O 1
ATOM 1373 N N . PHE A 1 177 ? 10.481 12.975 -23.219 1.00 91.25 177 PHE A N 1
ATOM 1374 C CA . PHE A 1 177 ? 9.079 12.704 -22.957 1.00 91.25 177 PHE A CA 1
ATOM 1375 C C . PHE A 1 177 ? 8.176 13.352 -24.015 1.00 91.25 177 PHE A C 1
ATOM 1377 O O . PHE A 1 177 ? 7.182 12.757 -24.430 1.00 91.25 177 PHE A O 1
ATOM 1384 N N . GLY A 1 178 ? 8.533 14.554 -24.475 1.00 90.56 178 GLY A N 1
ATOM 1385 C CA . GLY A 1 178 ? 7.850 15.279 -25.541 1.00 90.56 178 GLY A CA 1
ATOM 1386 C C . GLY A 1 178 ? 7.788 14.501 -26.853 1.00 90.56 178 GLY A C 1
ATOM 1387 O O . GLY A 1 178 ? 6.761 14.556 -27.532 1.00 90.56 178 GLY A O 1
ATOM 1388 N N . GLU A 1 179 ? 8.838 13.743 -27.165 1.00 91.44 179 GLU A N 1
ATOM 1389 C CA . GLU A 1 179 ? 8.862 12.831 -28.307 1.00 91.44 179 GLU A CA 1
ATOM 1390 C C . GLU A 1 179 ? 8.109 11.530 -28.010 1.00 91.44 179 GLU A C 1
ATOM 1392 O O . GLU A 1 179 ? 7.194 11.150 -28.740 1.00 91.44 179 GLU A O 1
ATOM 1397 N N . LEU A 1 180 ? 8.408 10.883 -26.879 1.00 91.81 180 LEU A N 1
ATOM 1398 C CA . LEU A 1 180 ? 7.823 9.592 -26.513 1.00 91.81 180 LEU A CA 1
ATOM 1399 C C . LEU A 1 180 ? 6.286 9.633 -26.426 1.00 91.81 180 LEU A C 1
ATOM 1401 O O . LEU A 1 180 ? 5.610 8.709 -26.884 1.00 91.81 180 LEU A O 1
ATOM 1405 N N . LYS A 1 181 ? 5.719 10.717 -25.877 1.00 92.81 181 LYS A N 1
ATOM 1406 C CA . LYS A 1 181 ? 4.265 10.872 -25.687 1.00 92.81 181 LYS A CA 1
ATOM 1407 C C . LYS A 1 181 ? 3.472 10.894 -26.997 1.00 92.81 181 LYS A C 1
ATOM 1409 O O . LYS A 1 181 ? 2.259 10.716 -26.964 1.00 92.81 181 LYS A O 1
ATOM 1414 N N . LYS A 1 182 ? 4.129 11.125 -28.142 1.00 91.69 182 LYS A N 1
ATOM 1415 C CA . LYS A 1 182 ? 3.496 11.065 -29.471 1.00 91.69 182 LYS A CA 1
ATOM 1416 C C . LYS A 1 182 ? 3.143 9.633 -29.876 1.00 91.69 182 LYS A C 1
ATOM 1418 O O . LYS A 1 182 ? 2.328 9.435 -30.773 1.00 91.69 182 LYS A O 1
ATOM 1423 N N . HIS A 1 183 ? 3.769 8.644 -29.242 1.00 89.56 183 HIS A N 1
ATOM 1424 C CA . HIS A 1 183 ? 3.711 7.250 -29.668 1.00 89.56 183 HIS A CA 1
ATOM 1425 C C . HIS A 1 183 ? 3.232 6.298 -28.577 1.00 89.56 183 HIS A C 1
ATOM 1427 O O . HIS A 1 183 ? 2.734 5.217 -28.885 1.00 89.56 183 HIS A O 1
ATOM 1433 N N . THR A 1 184 ? 3.393 6.657 -27.302 1.00 90.81 184 THR A N 1
ATOM 1434 C CA . THR A 1 184 ? 3.080 5.746 -26.204 1.00 90.81 184 THR A CA 1
ATOM 1435 C C . THR A 1 184 ? 2.852 6.462 -24.878 1.00 90.81 184 THR A C 1
ATOM 1437 O O . THR A 1 184 ? 2.908 7.685 -24.762 1.00 90.81 184 THR A O 1
ATOM 1440 N N . ASP A 1 185 ? 2.575 5.663 -23.858 1.00 84.50 185 ASP A N 1
ATOM 1441 C CA . ASP A 1 185 ? 2.328 6.123 -22.509 1.00 84.50 185 ASP A CA 1
ATOM 1442 C C . ASP A 1 185 ? 3.592 6.612 -21.777 1.00 84.50 185 ASP A C 1
ATOM 1444 O O . ASP A 1 185 ? 4.734 6.318 -22.124 1.00 84.50 185 ASP A O 1
ATOM 1448 N N . HIS A 1 186 ? 3.363 7.250 -20.630 1.00 89.12 186 HIS A N 1
ATOM 1449 C CA . HIS A 1 186 ? 4.396 7.783 -19.755 1.00 89.12 186 HIS A CA 1
ATOM 1450 C C . HIS A 1 186 ? 5.309 6.696 -19.148 1.00 89.12 186 HIS A C 1
ATOM 1452 O O . HIS A 1 186 ? 4.815 5.662 -18.671 1.00 89.12 186 HIS A O 1
ATOM 1458 N N . PRO A 1 187 ? 6.625 6.955 -19.051 1.00 92.62 187 PRO A N 1
ATOM 1459 C CA . PRO A 1 187 ? 7.546 6.115 -18.296 1.00 92.62 187 PRO A CA 1
ATOM 1460 C C . PRO A 1 187 ? 7.236 6.122 -16.793 1.00 92.62 187 PRO A C 1
ATOM 1462 O O . PRO A 1 187 ? 6.830 7.133 -16.215 1.00 92.62 187 PRO A O 1
ATOM 1465 N N . VAL A 1 188 ? 7.494 4.991 -16.136 1.00 93.69 188 VAL A N 1
ATOM 1466 C CA . VAL A 1 188 ? 7.336 4.787 -14.692 1.00 93.69 188 VAL A CA 1
ATOM 1467 C C . VAL A 1 188 ? 8.691 4.439 -14.078 1.00 93.69 188 VAL A C 1
ATOM 1469 O O . VAL A 1 188 ? 9.332 3.491 -14.518 1.00 93.69 188 VAL A O 1
ATOM 1472 N N . LYS A 1 189 ? 9.107 5.181 -13.044 1.00 92.69 189 LYS A N 1
ATOM 1473 C CA . LYS A 1 189 ? 10.287 4.848 -12.227 1.00 92.69 189 LYS A CA 1
ATOM 1474 C C . LYS A 1 189 ? 9.939 3.824 -11.147 1.00 92.69 189 LYS A C 1
ATOM 1476 O O . LYS A 1 189 ? 8.805 3.818 -10.659 1.00 92.69 189 LYS A O 1
ATOM 1481 N N . ARG A 1 190 ? 10.915 3.026 -10.702 1.00 92.12 190 ARG A N 1
ATOM 1482 C CA . ARG A 1 190 ? 10.703 2.118 -9.565 1.00 92.12 190 ARG A CA 1
ATOM 1483 C C . ARG A 1 190 ? 10.977 2.786 -8.215 1.00 92.12 190 ARG A C 1
ATOM 1485 O O . ARG A 1 190 ? 11.810 3.679 -8.084 1.00 92.12 190 ARG A O 1
ATOM 1492 N N . ASN A 1 191 ? 10.291 2.304 -7.187 1.00 88.12 191 ASN A N 1
ATOM 1493 C CA . ASN A 1 191 ? 10.657 2.455 -5.787 1.00 88.12 191 ASN A CA 1
ATOM 1494 C C . ASN A 1 191 ? 11.374 1.172 -5.338 1.00 88.12 191 ASN A C 1
ATOM 1496 O O . ASN A 1 191 ? 10.737 0.132 -5.189 1.00 88.12 191 ASN A O 1
ATOM 1500 N N . VAL A 1 192 ? 12.681 1.262 -5.078 1.00 84.94 192 VAL A N 1
ATOM 1501 C CA . VAL A 1 192 ? 13.563 0.125 -4.732 1.00 84.94 192 VAL A CA 1
ATOM 1502 C C . VAL A 1 192 ? 13.111 -0.619 -3.462 1.00 84.94 192 VAL A C 1
ATOM 1504 O O . VAL A 1 192 ? 13.417 -1.793 -3.251 1.00 84.94 192 VAL A O 1
ATOM 1507 N N . THR A 1 193 ? 12.327 0.031 -2.599 1.00 79.56 193 THR A N 1
ATOM 1508 C CA . THR A 1 193 ? 11.802 -0.597 -1.377 1.00 79.56 193 THR A CA 1
ATOM 1509 C C . THR A 1 193 ? 10.607 -1.525 -1.619 1.00 79.56 193 THR A C 1
ATOM 1511 O O . THR A 1 193 ? 10.326 -2.368 -0.763 1.00 79.56 193 THR A O 1
ATOM 1514 N N . ARG A 1 194 ? 9.929 -1.408 -2.771 1.00 83.25 194 ARG A N 1
ATOM 1515 C CA . ARG A 1 194 ? 8.688 -2.129 -3.093 1.00 83.25 194 ARG A CA 1
ATOM 1516 C C . ARG A 1 194 ? 8.843 -2.939 -4.380 1.00 83.25 194 ARG A C 1
ATOM 1518 O O . ARG A 1 194 ? 8.914 -2.372 -5.470 1.00 83.25 194 ARG A O 1
ATOM 1525 N N . TRP A 1 195 ? 8.821 -4.266 -4.268 1.00 90.19 195 TRP A N 1
ATOM 1526 C CA . TRP A 1 195 ? 8.957 -5.176 -5.412 1.00 90.19 195 TRP A CA 1
ATOM 1527 C C . TRP A 1 195 ? 7.884 -4.933 -6.488 1.00 90.19 195 TRP A C 1
ATOM 1529 O O . TRP A 1 195 ? 8.193 -4.952 -7.678 1.00 90.19 195 TRP A O 1
ATOM 1539 N N . SER A 1 196 ? 6.653 -4.599 -6.085 1.00 89.25 196 SER A N 1
ATOM 1540 C CA . SER A 1 196 ? 5.548 -4.293 -7.003 1.00 89.25 196 SER A CA 1
ATOM 1541 C C . SER A 1 196 ? 5.848 -3.091 -7.901 1.00 89.25 196 SER A C 1
ATOM 1543 O O . SER A 1 196 ? 5.468 -3.068 -9.065 1.00 89.25 196 SER A O 1
ATOM 1545 N N . SER A 1 197 ? 6.620 -2.115 -7.415 1.00 92.25 197 SER A N 1
ATOM 1546 C CA . SER A 1 197 ? 7.051 -0.986 -8.238 1.00 92.25 197 SER A CA 1
ATOM 1547 C C . SER A 1 197 ? 8.075 -1.399 -9.300 1.00 92.25 197 SER A C 1
ATOM 1549 O O . SER A 1 197 ? 8.073 -0.836 -10.393 1.00 92.25 197 SER A O 1
ATOM 1551 N N . THR A 1 198 ? 8.911 -2.401 -9.007 1.00 94.31 198 THR A N 1
ATOM 1552 C CA . THR A 1 198 ? 9.794 -3.021 -10.008 1.00 94.31 198 THR A CA 1
ATOM 1553 C C . THR A 1 198 ? 8.971 -3.772 -11.055 1.00 94.31 198 THR A C 1
ATOM 1555 O O . THR A 1 198 ? 9.227 -3.614 -12.245 1.00 94.31 198 THR A O 1
ATOM 1558 N N . PHE A 1 199 ? 7.938 -4.513 -10.635 1.00 94.25 199 PHE A N 1
ATOM 1559 C CA . PHE A 1 199 ? 7.006 -5.178 -11.550 1.00 94.25 199 PHE A CA 1
ATOM 1560 C C . PHE A 1 199 ? 6.336 -4.181 -12.510 1.00 94.25 199 PHE A C 1
ATOM 1562 O O . PHE A 1 199 ? 6.422 -4.353 -13.724 1.00 94.25 199 PHE A O 1
ATOM 1569 N N . THR A 1 200 ? 5.754 -3.094 -11.990 1.00 95.56 200 THR A N 1
ATOM 1570 C CA . THR A 1 200 ? 5.116 -2.049 -12.812 1.00 95.56 200 THR A CA 1
ATOM 1571 C C . THR A 1 200 ? 6.104 -1.363 -13.760 1.00 95.56 200 THR A C 1
ATOM 1573 O O . THR A 1 200 ? 5.755 -1.068 -14.903 1.00 95.56 200 THR A O 1
ATOM 1576 N N . MET A 1 201 ? 7.340 -1.106 -13.315 1.00 97.50 201 MET A N 1
ATOM 1577 C CA . MET A 1 201 ? 8.381 -0.539 -14.176 1.00 97.50 201 MET A CA 1
ATOM 1578 C C . MET A 1 201 ? 8.714 -1.481 -15.338 1.00 97.50 201 MET A C 1
ATOM 1580 O O . MET A 1 201 ? 8.778 -1.026 -16.477 1.00 97.50 201 MET A O 1
ATOM 1584 N N . LEU A 1 202 ? 8.900 -2.779 -15.072 1.00 96.81 202 LEU A N 1
ATOM 1585 C CA . LEU A 1 202 ? 9.207 -3.766 -16.110 1.00 96.81 202 LEU A CA 1
ATOM 1586 C C . LEU A 1 202 ? 8.051 -3.950 -17.091 1.00 96.81 202 LEU A C 1
ATOM 1588 O O . LEU A 1 202 ? 8.288 -3.951 -18.296 1.00 96.81 202 LEU A O 1
ATOM 1592 N N . GLU A 1 203 ? 6.816 -4.036 -16.595 1.00 96.56 203 GLU A N 1
ATOM 1593 C CA . GLU A 1 203 ? 5.617 -4.085 -17.436 1.00 96.56 203 GLU A CA 1
ATOM 1594 C C . GLU A 1 203 ? 5.568 -2.883 -18.384 1.00 96.56 203 GLU A C 1
ATOM 1596 O O . GLU A 1 203 ? 5.395 -3.032 -19.597 1.00 96.56 203 GLU A O 1
ATOM 1601 N N . ARG A 1 204 ? 5.769 -1.679 -17.828 1.00 96.44 204 ARG A N 1
ATOM 1602 C CA . ARG A 1 204 ? 5.785 -0.437 -18.599 1.00 96.44 204 ARG A CA 1
ATOM 1603 C C . ARG A 1 204 ? 6.902 -0.461 -19.635 1.00 96.44 204 ARG A C 1
ATOM 1605 O O . ARG A 1 204 ? 6.616 -0.223 -20.800 1.00 96.44 204 ARG A O 1
ATOM 1612 N N . TYR A 1 205 ? 8.133 -0.759 -19.222 1.00 96.31 205 TYR A N 1
ATOM 1613 C CA . TYR A 1 205 ? 9.302 -0.819 -20.098 1.00 96.31 205 TYR A CA 1
ATOM 1614 C C . TYR A 1 205 ? 9.080 -1.780 -21.269 1.00 96.31 205 TYR A C 1
ATOM 1616 O O . TYR A 1 205 ? 9.274 -1.386 -22.415 1.00 96.31 205 TYR A O 1
ATOM 1624 N N . ILE A 1 206 ? 8.633 -3.014 -21.004 1.00 95.50 206 ILE A N 1
ATOM 1625 C CA . ILE A 1 206 ? 8.398 -4.024 -22.045 1.00 95.50 206 ILE A CA 1
ATOM 1626 C C . ILE A 1 206 ? 7.356 -3.527 -23.048 1.00 95.50 206 ILE A C 1
ATOM 1628 O O . ILE A 1 206 ? 7.581 -3.645 -24.252 1.00 95.50 206 ILE A O 1
ATOM 1632 N N . ARG A 1 207 ? 6.262 -2.921 -22.567 1.00 95.19 207 ARG A N 1
ATOM 1633 C CA . ARG A 1 207 ? 5.209 -2.370 -23.430 1.00 95.19 207 ARG A CA 1
ATOM 1634 C C . ARG A 1 207 ? 5.712 -1.235 -24.319 1.00 95.19 207 ARG A C 1
ATOM 1636 O O . ARG A 1 207 ? 5.389 -1.216 -25.500 1.00 95.19 207 ARG A O 1
ATOM 1643 N N . ILE A 1 208 ? 6.477 -0.292 -23.767 1.00 94.25 208 ILE A N 1
ATOM 1644 C CA . ILE A 1 208 ? 6.890 0.915 -24.502 1.00 94.25 208 ILE A CA 1
ATOM 1645 C C . ILE A 1 208 ? 8.185 0.729 -25.303 1.00 94.25 208 ILE A C 1
ATOM 1647 O O . ILE A 1 208 ? 8.521 1.575 -26.126 1.00 94.25 208 ILE A O 1
ATOM 1651 N N . ARG A 1 209 ? 8.926 -0.367 -25.090 1.00 93.19 209 ARG A N 1
ATOM 1652 C CA . ARG A 1 209 ? 10.233 -0.619 -25.718 1.00 93.19 209 ARG A CA 1
ATOM 1653 C C . ARG A 1 209 ? 10.280 -0.412 -27.240 1.00 93.19 209 ARG A C 1
ATOM 1655 O O . ARG A 1 209 ? 11.293 0.129 -27.686 1.00 93.19 209 ARG A O 1
ATOM 1662 N N . PRO A 1 210 ? 9.284 -0.835 -28.048 1.00 92.12 210 PRO A N 1
ATOM 1663 C CA . PRO A 1 210 ? 9.308 -0.589 -29.493 1.00 92.12 210 PRO A CA 1
ATOM 1664 C C . PRO A 1 210 ? 9.372 0.904 -29.832 1.00 92.12 210 PRO A C 1
ATOM 1666 O O . PRO A 1 210 ? 10.076 1.292 -30.759 1.00 92.12 210 PRO A O 1
ATOM 1669 N N . GLU A 1 211 ? 8.707 1.727 -29.023 1.00 93.88 211 GLU A N 1
ATOM 1670 C CA . GLU A 1 211 ? 8.565 3.167 -29.223 1.00 93.88 211 GLU A CA 1
ATOM 1671 C C . GLU A 1 211 ? 9.747 3.961 -28.657 1.00 93.88 211 GLU A C 1
ATOM 1673 O O . GLU A 1 211 ? 10.089 5.002 -29.207 1.00 93.88 211 GLU A O 1
ATOM 1678 N N . ILE A 1 212 ? 10.437 3.448 -27.623 1.00 92.00 212 ILE A N 1
ATOM 1679 C CA . ILE A 1 212 ? 11.660 4.077 -27.075 1.00 92.00 212 ILE A CA 1
ATOM 1680 C C . ILE A 1 212 ? 12.709 4.293 -28.176 1.00 92.00 212 ILE A C 1
ATOM 1682 O O . ILE A 1 212 ? 13.416 5.294 -28.156 1.00 92.00 212 ILE A O 1
ATOM 1686 N N . LYS A 1 213 ? 12.784 3.393 -29.166 1.00 87.62 213 LYS A N 1
ATOM 1687 C CA . LYS A 1 213 ? 13.735 3.489 -30.287 1.00 87.62 213 LYS A CA 1
ATOM 1688 C C . LYS A 1 213 ? 13.569 4.744 -31.150 1.00 87.62 213 LYS A C 1
ATOM 1690 O O . LYS A 1 213 ? 14.469 5.055 -31.914 1.00 87.62 213 LYS A O 1
ATOM 1695 N N . LYS A 1 214 ? 12.428 5.431 -31.063 1.00 89.12 214 LYS A N 1
ATOM 1696 C CA . LYS A 1 214 ? 12.163 6.684 -31.786 1.00 89.12 214 LYS A CA 1
ATOM 1697 C C . LYS A 1 214 ? 12.749 7.908 -31.074 1.00 89.12 214 LYS A C 1
ATOM 1699 O O . LYS A 1 214 ? 12.736 8.997 -31.630 1.00 89.12 214 LYS A O 1
ATOM 1704 N N . VAL A 1 215 ? 13.241 7.741 -29.845 1.00 91.12 215 VAL A N 1
ATOM 1705 C CA . VAL A 1 215 ? 13.868 8.800 -29.052 1.00 91.12 215 VAL A CA 1
ATOM 1706 C C . VAL A 1 215 ? 15.387 8.653 -29.161 1.00 91.12 215 VAL A C 1
ATOM 1708 O O . VAL A 1 215 ? 16.005 7.947 -28.365 1.00 91.12 215 VAL A O 1
ATOM 1711 N N . GLU A 1 216 ? 15.988 9.319 -30.150 1.00 88.81 216 GLU A N 1
ATOM 1712 C CA . GLU A 1 216 ? 17.427 9.218 -30.472 1.00 88.81 216 GLU A CA 1
ATOM 1713 C C . GLU A 1 216 ? 18.327 9.475 -29.252 1.00 88.81 216 GLU A C 1
ATOM 1715 O O . GLU A 1 216 ? 19.283 8.745 -29.002 1.00 88.81 216 GLU A O 1
ATOM 1720 N N . ALA A 1 217 ? 17.959 10.447 -28.411 1.00 91.31 217 ALA A N 1
ATOM 1721 C CA . ALA A 1 217 ? 18.729 10.851 -27.233 1.00 91.31 217 ALA A CA 1
ATOM 1722 C C . ALA A 1 217 ? 18.952 9.740 -26.185 1.00 91.31 217 ALA A C 1
ATOM 1724 O O . ALA A 1 217 ? 19.794 9.896 -25.300 1.00 91.31 217 ALA A O 1
ATOM 1725 N N . VAL A 1 218 ? 18.200 8.634 -26.240 1.00 91.69 218 VAL A N 1
ATOM 1726 C CA . VAL A 1 218 ? 18.340 7.513 -25.296 1.00 91.69 218 VAL A CA 1
ATOM 1727 C C . VAL A 1 218 ? 18.746 6.200 -25.962 1.00 91.69 218 VAL A C 1
ATOM 1729 O O . VAL A 1 218 ? 18.749 5.174 -25.282 1.00 91.69 218 VAL A O 1
ATOM 1732 N N . GLU A 1 219 ? 19.096 6.205 -27.252 1.00 90.56 219 GLU A N 1
ATOM 1733 C CA . GLU A 1 219 ? 19.386 4.993 -28.032 1.00 90.56 219 GLU A CA 1
ATOM 1734 C C . GLU A 1 219 ? 20.450 4.106 -27.366 1.00 90.56 219 GLU A C 1
ATOM 1736 O O . GLU A 1 219 ? 20.222 2.914 -27.142 1.00 90.56 219 GLU A O 1
ATOM 1741 N N . GLU A 1 220 ? 21.565 4.703 -26.939 1.00 90.94 220 GLU A N 1
ATOM 1742 C CA . GLU A 1 220 ? 22.671 4.001 -26.270 1.00 90.94 220 GLU A CA 1
ATOM 1743 C C . GLU A 1 220 ? 22.288 3.426 -24.896 1.00 90.94 220 GLU A C 1
ATOM 1745 O O . GLU A 1 220 ? 22.936 2.511 -24.385 1.00 90.94 220 GLU A O 1
ATOM 1750 N N . ARG A 1 221 ? 21.213 3.941 -24.287 1.00 91.25 221 ARG A N 1
ATOM 1751 C CA . ARG A 1 221 ? 20.716 3.505 -22.975 1.00 91.25 221 ARG A CA 1
ATOM 1752 C C . ARG A 1 221 ? 19.673 2.395 -23.075 1.00 91.25 221 ARG A C 1
ATOM 1754 O O . ARG A 1 221 ? 19.257 1.862 -22.045 1.00 91.25 221 ARG A O 1
ATOM 1761 N N . ILE A 1 222 ? 19.232 2.027 -24.280 1.00 93.25 222 ILE A N 1
ATOM 1762 C CA . ILE A 1 222 ? 18.265 0.943 -24.471 1.00 93.25 222 ILE A CA 1
ATOM 1763 C C . ILE A 1 222 ? 18.946 -0.400 -24.161 1.00 93.25 222 ILE A C 1
ATOM 1765 O O . ILE A 1 222 ? 19.923 -0.761 -24.820 1.00 93.25 222 ILE A O 1
ATOM 1769 N N . PRO A 1 223 ? 18.411 -1.220 -23.229 1.00 94.81 223 PRO A N 1
ATOM 1770 C CA . PRO A 1 223 ? 18.968 -2.540 -22.974 1.00 94.81 223 PRO A CA 1
ATOM 1771 C C . PRO A 1 223 ? 19.047 -3.386 -24.250 1.00 94.81 223 PRO A C 1
ATOM 1773 O O . PRO A 1 223 ? 18.064 -3.528 -24.996 1.00 94.81 223 PRO A O 1
ATOM 1776 N N . THR A 1 224 ? 20.220 -3.990 -24.463 1.00 95.38 224 THR A N 1
ATOM 1777 C CA . THR A 1 224 ? 20.500 -4.857 -25.615 1.00 95.38 224 THR A CA 1
ATOM 1778 C C . THR A 1 224 ? 19.490 -5.999 -25.716 1.00 95.38 224 THR A C 1
ATOM 1780 O O . THR A 1 224 ? 18.828 -6.367 -24.744 1.00 95.38 224 THR A O 1
ATOM 1783 N N . VAL A 1 225 ? 19.385 -6.629 -26.888 1.00 93.31 225 VAL A N 1
ATOM 1784 C CA . VAL A 1 225 ? 18.449 -7.749 -27.108 1.00 93.31 225 VAL A CA 1
ATOM 1785 C C . VAL A 1 225 ? 18.655 -8.886 -26.094 1.00 93.31 225 VAL A C 1
ATOM 1787 O O . VAL A 1 225 ? 17.686 -9.508 -25.659 1.00 93.31 225 VAL A O 1
ATOM 1790 N N . GLY A 1 226 ? 19.899 -9.152 -25.681 1.00 95.06 226 GLY A N 1
ATOM 1791 C CA . GLY A 1 226 ? 20.206 -10.135 -24.636 1.00 95.06 226 GLY A CA 1
ATOM 1792 C C . GLY A 1 226 ? 19.688 -9.716 -23.256 1.00 95.06 226 GLY A C 1
ATOM 1793 O O . GLY A 1 226 ? 19.007 -10.498 -22.593 1.00 95.06 226 GLY A O 1
ATOM 1794 N N . LYS A 1 227 ? 19.944 -8.466 -22.847 1.00 95.56 227 LYS A N 1
ATOM 1795 C CA . LYS A 1 227 ? 19.443 -7.910 -21.578 1.00 95.56 227 LYS A CA 1
ATOM 1796 C C . LYS A 1 227 ? 17.914 -7.859 -21.551 1.00 95.56 227 LYS A C 1
ATOM 1798 O O . LYS A 1 227 ? 17.304 -8.270 -20.570 1.00 95.56 227 LYS A O 1
ATOM 1803 N N . HIS A 1 228 ? 17.288 -7.454 -22.655 1.00 95.88 228 HIS A N 1
ATOM 1804 C CA . HIS A 1 228 ? 15.835 -7.437 -22.795 1.00 95.88 228 HIS A CA 1
ATOM 1805 C C . HIS A 1 228 ? 15.213 -8.827 -22.622 1.00 95.88 228 HIS A C 1
ATOM 1807 O O . HIS A 1 228 ? 14.240 -8.962 -21.888 1.00 95.88 228 HIS A O 1
ATOM 1813 N N . ARG A 1 229 ? 15.795 -9.874 -23.225 1.00 96.25 229 ARG A N 1
ATOM 1814 C CA . ARG A 1 229 ? 15.322 -11.256 -23.032 1.00 96.25 229 ARG A CA 1
ATOM 1815 C C . ARG A 1 229 ? 15.376 -11.684 -21.563 1.00 96.25 229 ARG A C 1
ATOM 1817 O O . ARG A 1 229 ? 14.413 -12.270 -21.075 1.00 96.25 229 ARG A O 1
ATOM 1824 N N . LYS A 1 230 ? 16.450 -11.334 -20.840 1.00 94.50 230 LYS A N 1
ATOM 1825 C CA . LYS A 1 230 ? 16.554 -11.586 -19.390 1.00 94.50 230 LYS A CA 1
ATOM 1826 C C . LYS A 1 230 ? 15.469 -10.842 -18.599 1.00 94.50 230 LYS A C 1
ATOM 1828 O O . LYS A 1 230 ? 14.844 -11.435 -17.728 1.00 94.50 230 LYS A O 1
ATOM 1833 N N . LEU A 1 231 ? 15.213 -9.573 -18.928 1.00 95.38 231 LEU A N 1
ATOM 1834 C CA . LEU A 1 231 ? 14.177 -8.752 -18.287 1.00 95.38 231 LEU A CA 1
ATOM 1835 C C . LEU A 1 231 ? 12.758 -9.272 -18.565 1.00 95.38 231 LEU A C 1
ATOM 1837 O O . LEU A 1 231 ? 11.931 -9.288 -17.659 1.00 95.38 231 LEU A O 1
ATOM 1841 N N . ALA A 1 232 ? 12.480 -9.728 -19.788 1.00 94.75 232 ALA A N 1
ATOM 1842 C CA . ALA A 1 232 ? 11.197 -10.324 -20.152 1.00 94.75 232 ALA A CA 1
ATOM 1843 C C . ALA A 1 232 ? 10.959 -11.648 -19.408 1.00 94.75 232 ALA A C 1
ATOM 1845 O O . ALA A 1 232 ? 9.890 -11.844 -18.836 1.00 94.75 232 ALA A O 1
ATOM 1846 N N . ALA A 1 233 ? 11.973 -12.516 -19.330 1.00 90.19 233 ALA A N 1
ATOM 1847 C CA . ALA A 1 233 ? 11.893 -13.752 -18.551 1.00 90.19 233 ALA A CA 1
ATOM 1848 C C . ALA A 1 233 ? 11.667 -13.475 -17.053 1.00 90.19 233 ALA A C 1
ATOM 1850 O O . ALA A 1 233 ? 10.820 -14.112 -16.425 1.00 90.19 233 ALA A O 1
ATOM 1851 N N . LEU A 1 234 ? 12.372 -12.483 -16.493 1.00 90.88 234 LEU A N 1
ATOM 1852 C CA . LEU A 1 234 ? 12.148 -12.025 -15.123 1.00 90.88 234 LEU A CA 1
ATOM 1853 C C . LEU A 1 234 ? 10.709 -11.527 -14.928 1.00 90.88 234 LEU A C 1
ATOM 1855 O O . LEU A 1 234 ? 10.061 -11.888 -13.948 1.00 90.88 234 LEU A O 1
ATOM 1859 N N . PHE A 1 235 ? 10.193 -10.725 -15.859 1.00 93.00 235 PHE A N 1
ATOM 1860 C CA . PHE A 1 235 ? 8.833 -10.199 -15.792 1.00 93.00 235 PHE A CA 1
ATOM 1861 C C . PHE A 1 235 ? 7.775 -11.310 -15.780 1.00 93.00 235 PHE A C 1
ATOM 1863 O O . PHE A 1 235 ? 6.880 -11.278 -14.934 1.00 93.00 235 PHE A O 1
ATOM 1870 N N . GLU A 1 236 ? 7.904 -12.330 -16.635 1.00 89.25 236 GLU A N 1
ATOM 1871 C CA . GLU A 1 236 ? 7.001 -13.491 -16.618 1.00 89.25 236 GLU A CA 1
ATOM 1872 C C . GLU A 1 236 ? 7.042 -14.244 -15.283 1.00 89.25 236 GLU A C 1
ATOM 1874 O O . GLU A 1 236 ? 6.012 -14.717 -14.800 1.00 89.25 236 GLU A O 1
ATOM 1879 N N . HIS A 1 237 ? 8.208 -14.316 -14.635 1.00 82.94 237 HIS A N 1
ATOM 1880 C CA . HIS A 1 237 ? 8.297 -14.907 -13.304 1.00 82.94 237 HIS A CA 1
ATOM 1881 C C . HIS A 1 237 ? 7.573 -14.048 -12.260 1.00 82.94 237 HIS A C 1
ATOM 1883 O O . HIS A 1 237 ? 6.784 -14.566 -11.467 1.00 82.94 237 HIS A O 1
ATOM 1889 N N . LEU A 1 238 ? 7.768 -12.728 -12.299 1.00 85.06 238 LEU A N 1
ATOM 1890 C CA . LEU A 1 238 ? 7.116 -11.814 -11.366 1.00 85.06 238 LEU A CA 1
ATOM 1891 C C . LEU A 1 238 ? 5.587 -11.786 -11.509 1.00 85.06 238 LEU A C 1
ATOM 1893 O O . LEU A 1 238 ? 4.901 -11.581 -10.507 1.00 85.06 238 LEU A O 1
ATOM 1897 N N . LYS A 1 239 ? 5.031 -12.065 -12.699 1.00 86.50 239 LYS A N 1
ATOM 1898 C CA . LYS A 1 239 ? 3.572 -12.206 -12.883 1.00 86.50 239 LYS A CA 1
ATOM 1899 C C . LYS A 1 239 ? 2.965 -13.276 -11.980 1.00 86.50 239 LYS A C 1
ATOM 1901 O O . LYS A 1 239 ? 1.835 -13.106 -11.523 1.00 86.50 239 LYS A O 1
ATOM 1906 N N . LYS A 1 240 ? 3.700 -14.357 -11.694 1.00 81.44 240 LYS A N 1
ATOM 1907 C CA . LYS A 1 240 ? 3.232 -15.413 -10.786 1.00 81.44 240 LYS A CA 1
ATOM 1908 C C . LYS A 1 240 ? 3.014 -14.840 -9.386 1.00 81.44 240 LYS A C 1
ATOM 1910 O O . LYS A 1 240 ? 1.924 -14.987 -8.837 1.00 81.44 240 LYS A O 1
ATOM 1915 N N . PHE A 1 241 ? 3.981 -14.090 -8.858 1.00 78.50 241 PHE A N 1
ATOM 1916 C CA . PHE A 1 241 ? 3.851 -13.431 -7.555 1.00 78.50 241 PHE A CA 1
ATOM 1917 C C . PHE A 1 241 ? 2.754 -12.360 -7.540 1.00 78.50 241 PHE A C 1
ATOM 1919 O O . PHE A 1 241 ? 1.997 -12.275 -6.576 1.00 78.50 241 PHE A O 1
ATOM 1926 N N . GLU A 1 242 ? 2.609 -11.590 -8.620 1.00 80.06 242 GLU A N 1
ATOM 1927 C CA . GLU A 1 242 ? 1.542 -10.588 -8.741 1.00 80.06 242 GLU A CA 1
ATOM 1928 C C . GLU A 1 242 ? 0.152 -11.236 -8.722 1.00 80.06 242 GLU A C 1
ATOM 1930 O O . GLU A 1 242 ? -0.756 -10.746 -8.051 1.00 80.06 242 GLU A O 1
ATOM 1935 N N . SER A 1 243 ? -0.016 -12.377 -9.396 1.00 75.81 243 SER A N 1
ATOM 1936 C CA . SER A 1 243 ? -1.278 -13.125 -9.387 1.00 75.81 243 SER A CA 1
ATOM 1937 C C . SER A 1 243 ? -1.650 -13.630 -7.987 1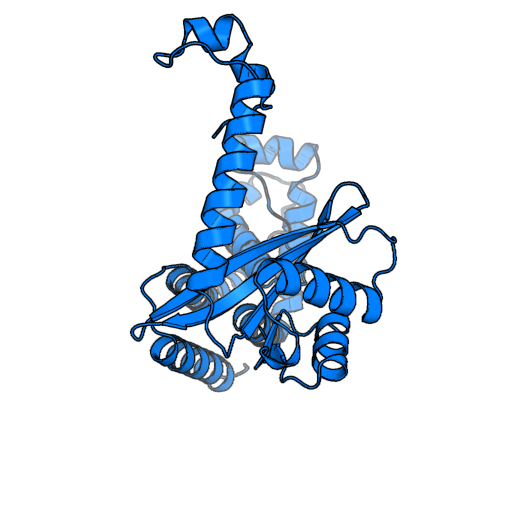.00 75.81 243 SER A C 1
ATOM 1939 O O . SER A 1 243 ? -2.814 -13.554 -7.593 1.00 75.81 243 SER A O 1
ATOM 1941 N N . ILE A 1 244 ? -0.655 -14.054 -7.202 1.00 67.75 244 ILE A N 1
ATOM 1942 C CA . ILE A 1 244 ? -0.823 -14.470 -5.804 1.00 67.75 244 ILE A CA 1
ATOM 1943 C C . ILE A 1 244 ? -1.212 -13.269 -4.933 1.00 67.75 244 ILE A C 1
ATOM 1945 O O . ILE A 1 244 ? -2.150 -13.355 -4.141 1.00 67.75 244 ILE A O 1
ATOM 1949 N N . CYS A 1 245 ? -0.539 -12.127 -5.106 1.00 69.25 245 CYS A N 1
ATOM 1950 C CA . CYS A 1 245 ? -0.869 -10.894 -4.392 1.00 69.25 245 CYS A CA 1
ATOM 1951 C C . CYS A 1 245 ? -2.288 -10.401 -4.681 1.00 69.25 245 CYS A C 1
ATOM 1953 O O . CYS A 1 245 ? -2.955 -9.939 -3.757 1.00 69.25 245 CYS A O 1
ATOM 1955 N N . LYS A 1 246 ? -2.746 -10.515 -5.931 1.00 70.12 246 LYS A N 1
ATOM 1956 C CA . LYS A 1 246 ? -4.110 -10.153 -6.332 1.00 70.12 246 LYS A CA 1
ATOM 1957 C C . LYS A 1 246 ? -5.152 -11.116 -5.772 1.00 70.12 246 LYS A C 1
ATOM 1959 O O . LYS A 1 246 ? -6.159 -10.651 -5.258 1.00 70.12 246 LYS A O 1
ATOM 1964 N N . ARG A 1 247 ? -4.893 -12.431 -5.794 1.00 64.62 247 ARG A N 1
ATOM 1965 C CA . ARG A 1 247 ? -5.789 -13.432 -5.184 1.00 64.62 247 ARG A CA 1
ATOM 1966 C C . ARG A 1 247 ? -5.999 -13.156 -3.695 1.00 64.62 247 ARG A C 1
ATOM 1968 O O . ARG A 1 247 ? -7.125 -13.142 -3.231 1.00 64.62 247 ARG A O 1
ATOM 1975 N N . ARG A 1 248 ? -4.923 -12.807 -2.986 1.00 57.41 248 ARG A N 1
ATOM 1976 C CA . ARG A 1 248 ? -4.956 -12.430 -1.565 1.00 57.41 248 ARG A CA 1
ATOM 1977 C C . ARG A 1 248 ? -5.819 -11.196 -1.254 1.00 57.41 248 ARG A C 1
ATOM 1979 O O . ARG A 1 248 ? -6.198 -11.006 -0.109 1.00 57.41 248 ARG A O 1
ATOM 1986 N N . GLN A 1 249 ? -6.059 -10.312 -2.222 1.00 54.25 249 GLN A N 1
ATOM 1987 C CA . GLN A 1 249 ? -6.911 -9.130 -2.029 1.00 54.25 249 GLN A CA 1
ATOM 1988 C C . GLN A 1 249 ? -8.409 -9.444 -2.200 1.00 54.25 249 GLN A C 1
ATOM 1990 O O . GLN A 1 249 ? -9.218 -8.531 -2.064 1.00 54.25 249 GLN A O 1
ATOM 1995 N N . HIS A 1 250 ? -8.774 -10.697 -2.500 1.00 53.88 250 HIS A N 1
ATOM 1996 C CA . HIS A 1 250 ? -10.161 -11.156 -2.572 1.00 53.88 250 HIS A CA 1
ATOM 1997 C C . HIS A 1 250 ? -10.631 -11.674 -1.205 1.00 53.88 250 HIS A C 1
ATOM 1999 O O . HIS A 1 250 ? -9.874 -12.365 -0.524 1.00 53.88 250 HIS A O 1
ATOM 2005 N N . GLU A 1 251 ? -11.875 -11.367 -0.830 1.00 48.53 251 GLU A N 1
ATOM 2006 C CA . GLU A 1 251 ? -12.471 -11.710 0.476 1.00 48.53 251 GLU A CA 1
ATOM 2007 C C . GLU A 1 251 ? -12.625 -13.232 0.699 1.00 48.53 251 GLU A C 1
ATOM 2009 O O . GLU A 1 251 ? -12.695 -13.671 1.840 1.00 48.53 251 GLU A O 1
ATOM 2014 N N . ASP A 1 252 ? -12.557 -14.043 -0.364 1.00 54.25 252 ASP A N 1
ATOM 2015 C CA . ASP A 1 252 ? -12.851 -15.489 -0.330 1.00 54.25 252 ASP A CA 1
ATOM 2016 C C . ASP A 1 252 ? -11.633 -16.407 -0.090 1.00 54.25 252 ASP A C 1
ATOM 2018 O O . ASP A 1 252 ? -11.739 -17.620 -0.270 1.00 54.25 252 ASP A O 1
ATOM 2022 N N . THR A 1 253 ? -10.443 -15.879 0.234 1.00 49.16 253 THR A N 1
ATOM 2023 C CA . THR A 1 253 ? -9.248 -16.742 0.372 1.00 49.16 253 THR A CA 1
ATOM 2024 C C . THR A 1 253 ? -9.030 -17.184 1.818 1.00 49.16 253 THR A C 1
ATOM 2026 O O . THR A 1 253 ? -8.687 -16.368 2.673 1.00 49.16 253 THR A O 1
ATOM 2029 N N . ASP A 1 254 ? -9.144 -18.490 2.065 1.00 51.91 254 ASP A N 1
ATOM 2030 C CA . ASP A 1 254 ? -8.849 -19.119 3.354 1.00 51.91 254 ASP A CA 1
ATOM 2031 C C . ASP A 1 254 ? -7.381 -18.894 3.791 1.00 51.91 254 ASP A C 1
ATOM 2033 O O . ASP A 1 254 ? -6.430 -18.966 3.003 1.00 51.91 254 ASP A O 1
ATOM 2037 N N . MET A 1 255 ? -7.177 -18.629 5.084 1.00 47.38 255 MET A N 1
ATOM 2038 C CA . MET A 1 255 ? -5.863 -18.395 5.688 1.00 47.38 255 MET A CA 1
ATOM 2039 C C . MET A 1 255 ? -4.949 -19.629 5.616 1.00 47.38 255 MET A C 1
ATOM 2041 O O . MET A 1 255 ? -3.723 -19.469 5.533 1.00 47.38 255 MET A O 1
ATOM 2045 N N . ALA A 1 256 ? -5.501 -20.850 5.600 1.00 45.00 256 ALA A N 1
ATOM 2046 C CA . ALA A 1 256 ? -4.702 -22.062 5.418 1.00 45.00 256 ALA A CA 1
ATOM 2047 C C . ALA A 1 256 ? -4.217 -22.213 3.965 1.00 45.00 256 ALA A C 1
ATOM 2049 O O . ALA A 1 256 ? -3.028 -22.475 3.743 1.00 45.00 256 ALA A O 1
ATOM 2050 N N . GLU A 1 257 ? -5.072 -21.942 2.975 1.00 47.41 257 GLU A N 1
ATOM 2051 C CA . GLU A 1 257 ? -4.663 -21.849 1.566 1.00 47.41 257 GLU A CA 1
ATOM 2052 C C . GLU A 1 257 ? -3.602 -20.762 1.349 1.00 47.41 257 GLU A C 1
ATOM 2054 O O . GLU A 1 257 ? -2.601 -20.984 0.663 1.00 47.41 257 GLU A O 1
ATOM 2059 N N . LEU A 1 258 ? -3.755 -19.601 1.994 1.00 49.00 258 LEU A N 1
ATOM 2060 C CA . LEU A 1 258 ? -2.778 -18.513 1.940 1.00 49.00 258 LEU A CA 1
ATOM 2061 C C . LEU A 1 258 ? -1.418 -18.922 2.505 1.00 49.00 258 LEU A C 1
ATOM 2063 O O . LEU A 1 258 ? -0.384 -18.598 1.912 1.00 49.00 258 LEU A O 1
ATOM 2067 N N . ARG A 1 259 ? -1.395 -19.656 3.623 1.00 46.31 259 ARG A N 1
ATOM 2068 C CA . ARG A 1 259 ? -0.158 -20.196 4.199 1.00 46.31 259 ARG A CA 1
ATOM 2069 C C . ARG A 1 259 ? 0.517 -21.176 3.238 1.00 46.31 259 ARG A C 1
ATOM 2071 O O . ARG A 1 259 ? 1.725 -21.069 3.033 1.00 46.31 259 ARG A O 1
ATOM 2078 N N . LEU A 1 260 ? -0.244 -22.075 2.614 1.00 44.88 260 LEU A N 1
ATOM 2079 C CA . LEU A 1 260 ? 0.270 -23.047 1.642 1.00 44.88 260 LEU A CA 1
ATOM 2080 C C . LEU A 1 260 ? 0.809 -22.372 0.375 1.00 44.88 260 LEU A C 1
ATOM 2082 O O . LEU A 1 260 ? 1.913 -22.692 -0.063 1.00 44.88 260 LEU A O 1
ATOM 2086 N N . ILE A 1 261 ? 0.096 -21.386 -0.176 1.00 49.53 261 ILE A N 1
ATOM 2087 C CA . ILE A 1 261 ? 0.531 -20.628 -1.358 1.00 49.53 261 ILE A CA 1
ATOM 2088 C C . ILE A 1 261 ? 1.794 -19.814 -1.048 1.00 49.53 261 ILE A C 1
ATOM 2090 O O . ILE A 1 261 ? 2.714 -19.764 -1.869 1.00 49.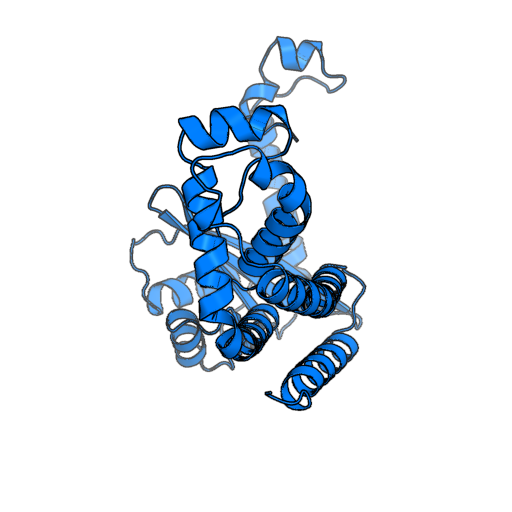53 261 ILE A O 1
ATOM 2094 N N . LEU A 1 262 ? 1.880 -19.201 0.138 1.00 48.50 262 LEU A N 1
ATOM 2095 C CA . LEU A 1 262 ? 3.069 -18.459 0.561 1.00 48.50 262 LEU A CA 1
ATOM 2096 C C . LEU A 1 262 ? 4.274 -19.396 0.730 1.00 48.50 262 LEU A C 1
ATOM 2098 O O . LEU A 1 262 ? 5.362 -19.072 0.259 1.00 48.50 262 LEU A O 1
ATOM 2102 N N . MET A 1 263 ? 4.083 -20.567 1.346 1.00 41.41 263 MET A N 1
ATOM 2103 C CA . MET A 1 263 ? 5.135 -21.579 1.491 1.00 41.41 263 MET A CA 1
ATOM 2104 C C . MET A 1 263 ? 5.587 -22.126 0.132 1.00 41.41 263 MET A C 1
ATOM 2106 O O . MET A 1 263 ? 6.788 -22.173 -0.120 1.00 41.41 263 MET A O 1
ATOM 2110 N N . ALA A 1 264 ? 4.660 -22.429 -0.780 1.00 42.88 264 ALA A N 1
ATOM 2111 C CA . ALA A 1 264 ? 4.975 -22.875 -2.137 1.00 42.88 264 ALA A CA 1
ATOM 2112 C C . ALA A 1 264 ? 5.733 -21.805 -2.946 1.00 42.88 264 ALA A C 1
ATOM 2114 O O . ALA A 1 264 ? 6.689 -22.123 -3.651 1.00 42.88 264 ALA A O 1
ATOM 2115 N N . SER A 1 265 ? 5.365 -20.528 -2.795 1.00 43.75 265 SER A N 1
ATOM 2116 C CA . SER A 1 265 ? 6.042 -19.399 -3.454 1.00 43.75 265 SER A CA 1
ATOM 2117 C C . SER A 1 265 ? 7.447 -19.157 -2.900 1.00 43.75 265 SER A C 1
ATOM 2119 O O . SER A 1 265 ? 8.374 -18.840 -3.643 1.00 43.75 265 SER A O 1
ATOM 2121 N N . LEU A 1 266 ? 7.630 -19.318 -1.587 1.00 47.56 266 LEU A N 1
ATOM 2122 C CA . LEU A 1 266 ? 8.948 -19.264 -0.954 1.00 47.56 266 LEU A CA 1
ATOM 2123 C C . LEU A 1 266 ? 9.813 -20.453 -1.387 1.00 47.56 266 LEU A C 1
ATOM 2125 O O . LEU A 1 266 ? 10.997 -20.276 -1.662 1.00 47.56 266 LEU A O 1
ATOM 2129 N N . GLN A 1 267 ? 9.225 -21.641 -1.523 1.00 45.09 267 GLN A N 1
ATOM 2130 C CA . GLN A 1 267 ? 9.925 -22.835 -1.984 1.00 45.09 267 GLN A CA 1
ATOM 2131 C C . GLN A 1 267 ? 10.325 -22.729 -3.460 1.00 45.09 267 GLN A C 1
ATOM 2133 O O . GLN A 1 267 ? 11.453 -23.081 -3.787 1.00 45.09 267 GLN A O 1
ATOM 2138 N N . SER A 1 268 ? 9.487 -22.136 -4.322 1.00 42.59 268 SER A N 1
ATOM 2139 C CA . SER A 1 268 ? 9.846 -21.862 -5.722 1.00 42.59 268 SER A CA 1
ATOM 2140 C C . SER A 1 268 ? 10.956 -20.817 -5.870 1.00 42.59 268 SER A C 1
ATOM 2142 O O . SER A 1 268 ? 11.726 -20.875 -6.824 1.00 42.59 268 SER A O 1
ATOM 2144 N N . ILE A 1 269 ? 11.053 -19.863 -4.933 1.00 47.12 269 ILE A N 1
ATOM 2145 C CA . ILE A 1 269 ? 12.169 -18.905 -4.864 1.00 47.12 269 ILE A CA 1
ATOM 2146 C C . ILE A 1 269 ? 13.466 -19.610 -4.430 1.00 47.12 269 ILE A C 1
ATOM 2148 O O . ILE A 1 269 ? 14.535 -19.275 -4.931 1.00 47.12 269 ILE A O 1
ATOM 2152 N N . LEU A 1 270 ? 13.382 -20.580 -3.514 1.00 40.22 270 LEU A N 1
ATOM 2153 C CA . LEU A 1 270 ? 14.537 -21.314 -2.980 1.00 40.22 270 LEU A CA 1
ATOM 2154 C C . LEU A 1 270 ? 15.035 -22.442 -3.898 1.00 40.22 270 LEU A C 1
ATOM 2156 O O . LEU A 1 270 ? 16.206 -22.798 -3.825 1.00 40.22 270 LEU A O 1
ATOM 2160 N N . SER A 1 271 ? 14.176 -23.007 -4.749 1.00 36.84 271 SER A N 1
ATOM 2161 C CA . SER A 1 271 ? 14.506 -24.141 -5.622 1.00 36.84 271 SER A CA 1
ATOM 2162 C C . SER A 1 271 ? 14.995 -23.741 -7.018 1.00 36.84 271 SER A C 1
ATOM 2164 O O . SER A 1 271 ? 15.209 -24.617 -7.856 1.00 36.84 271 SER A O 1
ATOM 2166 N N . TRP A 1 272 ? 15.113 -22.444 -7.319 1.00 38.88 272 TRP A N 1
ATOM 2167 C CA . TRP A 1 272 ? 15.512 -21.989 -8.651 1.00 38.88 272 TRP A CA 1
ATOM 2168 C C . TRP A 1 272 ? 17.040 -21.908 -8.772 1.00 38.88 272 TRP A C 1
ATOM 2170 O O . TRP A 1 272 ? 17.674 -21.304 -7.905 1.00 38.88 272 TRP A O 1
ATOM 2180 N N . PRO A 1 273 ? 17.651 -22.469 -9.832 1.00 29.84 273 PRO A N 1
ATOM 2181 C CA . PRO A 1 273 ? 19.092 -22.392 -10.009 1.00 29.84 273 PRO A CA 1
ATOM 2182 C C . PRO A 1 273 ? 19.518 -20.935 -10.203 1.00 29.84 273 PRO A C 1
ATOM 2184 O O . PRO A 1 273 ? 19.122 -20.269 -11.163 1.00 29.84 273 PRO A O 1
ATOM 2187 N N . THR A 1 274 ? 20.328 -20.437 -9.272 1.00 31.33 274 THR A N 1
ATOM 2188 C CA . THR A 1 274 ? 21.142 -19.238 -9.461 1.00 31.33 274 THR A CA 1
ATOM 2189 C C . THR A 1 274 ? 22.209 -19.570 -10.498 1.00 31.33 274 THR A C 1
ATOM 2191 O O . THR A 1 274 ? 23.190 -20.235 -10.173 1.00 31.33 274 THR A O 1
ATOM 2194 N N . THR A 1 275 ? 21.969 -19.184 -11.750 1.00 31.48 275 THR A N 1
ATOM 2195 C CA . THR A 1 275 ? 23.005 -19.128 -12.794 1.00 31.48 275 THR A CA 1
ATOM 2196 C C . THR A 1 275 ? 23.916 -17.939 -12.580 1.00 31.48 275 THR A C 1
ATOM 2198 O O . THR A 1 275 ? 23.345 -16.838 -12.381 1.00 31.48 275 THR A O 1
#

pLDDT: mean 81.9, std 15.49, range [29.84, 97.5]

InterPro domains:
  IPR012337 Ribonuclease H-like superfamily [SSF53098] (44-259)

Sequence (275 aa):
MRNMPVHEVEDELTRAMSKLRPVTAKAVKKCMKGIAIKIGIKLKRELETLLGLMCDGWTHAGMQYVALYGVYEADGEVHMRQLGLSPLTDGSQTTEAYVKMFKNVLEVYNKTLNMVGSLVGDNFKTNISIATKMGVPLEACASHRLNLAIKKYLASYETLLDEVNALMLELRHENNFGELKKHTDHPVKRNVTRWSSTFTMLERYIRIRPEIKKVEAVEERIPTVGKHRKLAALFEHLKKFESICKRRQHEDTDMAELRLILMASLQSILSWPTT

Organism: NCBI:txid1490495

Foldseek 3Di:
DPPDDLQCLVPPVSVVPDPDDRDGSVVVVVVVVVVVVVVLVVCLVVDDLAWAKEKDWDDDPNWIKIWIWTWDDDPNAIDIGTQDIDTLVPNDLDLVSVLVVVQVSQVSSVHGLVNHQEYEYAPDPSSVSNCVVSVHYYDHHLQNVVQVLVLVLCPVVVVLLVLLLVLLVVCPPPVNVVQLVVPDDHRAHADSSGVVSSLVNLVRCLVSVVSSCRRPVCNVSRDDPVSNVVSVVVNVVVVLVVVLVVVVVDSPDDPVNNVVSSVVNSVVSVPDDDD

Secondary structure (DSSP, 8-state):
-----GGGGG-HHHHHH--SPP--HHHHHHHHHHHHHHHHHHHHHHS-SSEEEEEEEEEETTEEEEEEEEEEEETTEEEEEEEEEEE-TTS---HHHHHHHHHHHHHHTT--GGGEEEEEE-S-HHHHHHHHHHT--EEE-HHHHHHHHHHHHHGGGHHHHHHHHHHHHHTTSHHHHHHHTTTSPPP----TT-HHHHHHHHHHHHHHHHHHTT-GGGGGGSPPHHHHHHHHHHHHHHHHHHHHHHHTTSTT--HHHHHHHHHHHHHHHHSS---

Radius of gyration: 24.06 Å; chains: 1; bounding box: 56×49×59 Å